Protein 8ISO (pdb70)

Structure (mmCIF, N/CA/C/O backbone):
data_8ISO
#
_entry.id   8ISO
#
_cell.length_a   61.580
_cell.length_b   61.580
_cell.length_c   149.490
_cell.angle_alpha   90.000
_cell.angle_beta   90.000
_cell.angle_gamma   90.000
#
_symmetry.space_group_name_H-M   'P 41 21 2'
#
loop_
_entity.id
_entity.type
_entity.pdbx_description
1 polymer Beta-lactamase
2 non-polymer 1,2-ETHANEDIOL
3 non-polymer 1-METHOXY-2-[2-(2-METHOXY-ETHOXY]-ETHANE
4 water water
#
loop_
_atom_site.group_PDB
_atom_site.id
_atom_site.type_symbol
_atom_site.label_atom_id
_atom_site.label_alt_id
_atom_site.label_comp_id
_atom_site.label_asym_id
_atom_site.label_entity_id
_atom_site.label_seq_id
_atom_site.pdbx_PDB_ins_code
_atom_site.Cartn_x
_atom_site.Cartn_y
_atom_site.Cartn_z
_atom_site.occupancy
_atom_site.B_iso_or_equiv
_atom_site.auth_seq_id
_atom_site.auth_comp_id
_atom_site.auth_asym_id
_atom_site.auth_atom_id
_atom_site.pdbx_PDB_model_num
ATOM 1 N N . SER A 1 9 ? -16.72856 31.81807 -10.95788 1.000 29.34918 30 SER A N 1
ATOM 2 C CA . SER A 1 9 ? -17.55937 31.37376 -12.07511 1.000 30.22050 30 SER A CA 1
ATOM 3 C C . SER A 1 9 ? -16.75170 30.45807 -12.99244 1.000 24.73959 30 SER A C 1
ATOM 4 O O . SER A 1 9 ? -15.53563 30.32896 -12.81867 1.000 23.86912 30 SER A O 1
ATOM 7 N N . ASP A 1 10 ? -17.42677 29.81990 -13.95652 1.000 26.22984 31 ASP A N 1
ATOM 8 C CA . ASP A 1 10 ? -16.73878 28.90795 -14.86977 1.000 23.19104 31 ASP A CA 1
ATOM 9 C C . ASP A 1 10 ? -15.72276 29.63696 -15.74238 1.000 22.14276 31 ASP A C 1
ATOM 10 O O . ASP A 1 10 ? -14.77378 29.00745 -16.23250 1.000 20.88753 31 ASP A O 1
ATOM 15 N N . ALA A 1 11 ? -15.88378 30.95379 -15.93193 1.000 20.62213 32 ALA A N 1
ATOM 16 C CA . ALA A 1 11 ? -14.85306 31.72797 -16.61687 1.000 22.48172 32 ALA A CA 1
ATOM 17 C C . ALA A 1 11 ? -13.51186 31.63455 -15.90158 1.000 19.18793 32 ALA A C 1
ATOM 18 O O . ALA A 1 11 ? -12.46142 31.79178 -16.53567 1.000 20.70155 32 ALA A O 1
ATOM 20 N N . ASP A 1 12 ? -13.51278 31.37257 -14.59002 1.000 22.09193 33 ASP A N 1
ATOM 21 C CA . ASP A 1 12 ? -12.24708 31.23901 -13.87274 1.000 22.73306 33 ASP A CA 1
ATOM 22 C C . ASP A 1 12 ? -11.42720 30.05690 -14.37501 1.000 19.83819 33 ASP A C 1
ATOM 23 O O . ASP A 1 12 ? -10.19282 30.08273 -14.29440 1.000 20.74236 33 ASP A O 1
ATOM 28 N N . PHE A 1 13 ? -12.08137 29.02135 -14.90737 1.000 19.62999 34 PHE A N 1
ATOM 29 C CA . PHE A 1 13 ? -11.33285 27.91469 -15.50077 1.000 18.92022 34 PHE A CA 1
ATOM 30 C C . PHE A 1 13 ? -10.61706 28.35029 -16.77220 1.000 19.73417 34 PHE A C 1
ATOM 31 O O . PHE A 1 13 ? -9.50700 27.88366 -17.05511 1.000 18.31275 34 PHE A O 1
ATOM 39 N N . ALA A 1 14 ? -11.24048 29.23523 -17.55979 1.000 19.77622 35 ALA A N 1
ATOM 40 C CA . ALA A 1 14 ? -10.58670 29.75599 -18.75421 1.000 18.66303 35 ALA A CA 1
ATOM 41 C C . ALA A 1 14 ? -9.39653 30.62344 -18.38474 1.000 19.68455 35 ALA A C 1
ATOM 42 O O . ALA A 1 14 ? -8.34771 30.55219 -19.03725 1.000 20.75862 35 ALA A O 1
ATOM 44 N N . THR A 1 15 ? -9.54187 31.45201 -17.34587 1.000 20.59057 36 THR A N 1
ATOM 45 C CA . THR A 1 15 ? -8.41779 32.24777 -16.86530 1.000 23.12382 36 THR A CA 1
ATOM 46 C C . THR A 1 15 ? -7.28208 31.35111 -16.40067 1.000 21.67421 36 THR A C 1
ATOM 47 O O . THR A 1 15 ? -6.11177 31.58926 -16.72848 1.000 23.57172 36 THR A O 1
ATOM 51 N N . LEU A 1 16 ? -7.61266 30.29841 -15.64802 1.000 21.32652 37 LEU A N 1
ATOM 52 C CA . LEU A 1 16 ? -6.60409 29.35451 -15.18589 1.000 20.37470 37 LEU A CA 1
ATOM 53 C C . LEU A 1 16 ? -5.92774 28.66375 -16.36205 1.000 17.13880 37 LEU A C 1
ATOM 54 O O . LEU A 1 16 ? -4.69789 28.49322 -16.38100 1.000 21.39510 37 LEU A O 1
ATOM 59 N N . GLU A 1 17 ? -6.71469 28.27845 -17.36974 1.000 19.13869 38 GLU A N 1
ATOM 60 C CA . GLU A 1 17 ? -6.15939 27.64563 -18.55782 1.000 20.59314 38 GLU A CA 1
ATOM 61 C C . GLU A 1 17 ? -5.13309 28.54356 -19.23733 1.000 17.45229 38 GLU A C 1
ATOM 62 O O . GLU A 1 17 ? -4.11808 28.05958 -19.74985 1.000 22.59840 38 GLU A O 1
ATOM 68 N N . LYS A 1 18 ? -5.37248 29.86046 -19.24753 1.000 21.60015 39 LYS A N 1
ATOM 69 C CA . LYS A 1 18 ? -4.43984 30.77126 -19.91028 1.000 21.95546 39 LYS A CA 1
ATOM 70 C C . LYS A 1 18 ? -3.08255 30.79607 -19.21430 1.000 22.63558 39 LYS A C 1
ATOM 71 O O . LYS A 1 18 ? -2.05561 31.00560 -19.87139 1.000 25.76731 39 LYS A O 1
ATOM 77 N N . THR A 1 19 ? -3.04587 30.58322 -17.89718 1.000 20.68028 40 THR A N 1
ATOM 78 C CA . THR A 1 19 ? -1.76714 30.53593 -17.19720 1.000 20.62776 40 THR A CA 1
ATOM 79 C C . THR A 1 19 ? -1.01034 29.24432 -17.45836 1.000 22.72899 40 THR A C 1
ATOM 80 O O . THR A 1 19 ? 0.21039 29.19941 -17.25627 1.000 24.89469 40 THR A O 1
ATOM 84 N N A SER A 1 20 ? -1.68937 28.19569 -17.89692 0.444 18.51210 41 SER A N 1
ATOM 85 N N B SER A 1 20 ? -1.70504 28.20055 -17.91547 0.556 18.48522 41 SER A N 1
ATOM 86 C CA A SER A 1 20 ? -1.02786 26.92272 -18.12044 0.444 20.28286 41 SER A CA 1
ATOM 87 C CA B SER A 1 20 ? -1.13702 26.87102 -18.09720 0.556 20.21663 41 SER A CA 1
ATOM 88 C C A SER A 1 20 ? -0.63607 26.69908 -19.56934 0.444 21.78313 41 SER A C 1
ATOM 89 C C B SER A 1 20 ? -0.77984 26.55073 -19.53816 0.556 21.87565 41 SER A C 1
ATOM 90 O O A SER A 1 20 ? 0.40846 26.09431 -19.83711 0.444 22.25338 41 SER A O 1
ATOM 91 O O B SER A 1 20 ? 0.08528 25.69782 -19.77287 0.556 21.88505 41 SER A O 1
ATOM 96 N N . GLY A 1 21 ? -1.42863 27.18796 -20.51016 1.000 20.98377 42 GLY A N 1
ATOM 97 C CA . GLY A 1 21 ? -1.33723 26.72882 -21.87570 1.000 22.10499 42 GLY A CA 1
ATOM 98 C C . GLY A 1 21 ? -2.01063 25.36829 -21.98221 1.000 18.68091 42 GLY A C 1
ATOM 99 O O . GLY A 1 21 ? -2.42489 24.77579 -20.98282 1.000 21.67590 42 GLY A O 1
ATOM 100 N N . GLY A 1 22 ? -2.13791 24.87294 -23.20332 1.000 20.99161 43 GLY A N 1
ATOM 101 C CA . GLY A 1 22 ? -2.80581 23.61661 -23.40591 1.000 20.90271 43 GLY A CA 1
ATOM 102 C C . GLY A 1 22 ? -4.29167 23.75721 -23.12745 1.000 19.83633 43 GLY A C 1
ATOM 103 O O . GLY A 1 22 ? -4.88778 24.84181 -23.19770 1.000 20.30697 43 GLY A O 1
ATOM 104 N N . ARG A 1 23 ? -4.89793 22.62690 -22.80306 1.000 16.84330 44 ARG A N 1
ATOM 105 C CA . ARG A 1 23 ? -6.34220 22.53740 -22.64717 1.000 14.91884 44 ARG A CA 1
ATOM 106 C C . ARG A 1 23 ? -6.63367 21.99719 -21.25940 1.000 12.77020 44 ARG A C 1
ATOM 107 O O . ARG A 1 23 ? -6.11838 20.93773 -20.87399 1.000 13.29691 44 ARG A O 1
ATOM 115 N N . LEU A 1 24 ? -7.47068 22.71697 -20.52433 1.000 13.18887 45 LEU A N 1
ATOM 116 C CA . LEU A 1 24 ? -7.90552 22.32072 -19.19726 1.000 13.48271 45 LEU A CA 1
ATOM 117 C C . LEU A 1 24 ? -9.37029 21.90859 -19.27959 1.000 13.61907 45 LEU A C 1
ATOM 118 O O . LEU A 1 24 ? -10.23115 22.71036 -19.65776 1.000 16.40469 45 LEU A O 1
ATOM 123 N N . GLY A 1 25 ? -9.65424 20.66371 -18.92133 1.000 12.47344 46 GLY A N 1
ATOM 124 C CA . GLY A 1 25 ? -11.01340 20.14340 -18.88139 1.000 12.69429 46 GLY A CA 1
ATOM 125 C C . GLY A 1 25 ? -11.40036 19.82043 -17.44991 1.000 12.39941 46 GLY A C 1
ATOM 126 O O . GLY A 1 25 ? -10.66453 19.12955 -16.73807 1.000 13.08620 46 GLY A O 1
ATOM 127 N N . VAL A 1 26 ? -12.52752 20.36307 -17.01362 1.000 11.83477 47 VAL A N 1
ATOM 128 C CA . VAL A 1 26 ? -12.98626 20.19423 -15.63856 1.000 11.50936 47 VAL A CA 1
ATOM 129 C C . VAL A 1 26 ? -14.47491 19.88686 -15.66005 1.000 12.54765 47 VAL A C 1
ATOM 130 O O . VAL A 1 26 ? -15.23735 20.53756 -16.38005 1.000 12.32323 47 VAL A O 1
ATOM 134 N N . CYS A 1 27 ? -14.90121 18.91726 -14.85269 1.000 11.85167 48 CYS A N 1
ATOM 135 C CA . CYS A 1 27 ? -16.32465 18.70628 -14.58311 1.000 11.63096 48 CYS A CA 1
ATOM 136 C C . CYS A 1 27 ? -16.51063 18.50215 -13.08759 1.000 11.95865 48 CYS A C 1
ATOM 137 O O . CYS A 1 27 ? -15.99122 17.52815 -12.52289 1.000 12.55214 48 CYS A O 1
ATOM 140 N N . LEU A 1 28 ? -17.21879 19.42850 -12.45475 1.000 11.25028 49 LEU A N 1
ATOM 141 C CA . LEU A 1 28 ? -17.60254 19.34923 -11.05080 1.000 11.10298 49 LEU A CA 1
ATOM 142 C C . LEU A 1 28 ? -19.11458 19.14583 -10.99004 1.000 12.21799 49 LEU A C 1
ATOM 143 O O . LEU A 1 28 ? -19.87651 19.98944 -11.47415 1.000 12.61401 49 LEU A O 1
ATOM 148 N N . TRP A 1 29 ? -19.55033 18.01493 -10.43880 1.000 11.29899 50 TRP A N 1
ATOM 149 C CA . TRP A 1 29 ? -20.92803 17.54801 -10.59364 1.000 11.87555 50 TRP A CA 1
ATOM 150 C C . TRP A 1 29 ? -21.47493 17.10891 -9.24564 1.000 12.58791 50 TRP A C 1
ATOM 151 O O . TRP A 1 29 ? -20.83103 16.32535 -8.52730 1.000 12.79484 50 TRP A O 1
ATOM 162 N N . HIS A 1 30 ? -22.67368 17.60397 -8.90811 1.000 12.43573 51 HIS A N 1
ATOM 163 C CA . HIS A 1 30 ? -23.34671 17.27599 -7.65079 1.000 12.94620 51 HIS A CA 1
ATOM 164 C C . HIS A 1 30 ? -24.65720 16.57962 -7.99211 1.000 13.49451 51 HIS A C 1
ATOM 165 O O . HIS A 1 30 ? -25.68267 17.25236 -8.20109 1.000 13.75838 51 HIS A O 1
ATOM 172 N N . PRO A 1 31 ? -24.67288 15.25184 -8.06786 1.000 13.21212 52 PRO A N 1
ATOM 173 C CA . PRO A 1 31 ? -25.90359 14.54095 -8.46376 1.000 15.40927 52 PRO A CA 1
ATOM 174 C C . PRO A 1 31 ? -27.13110 14.90855 -7.65585 1.000 16.45645 52 PRO A C 1
ATOM 175 O O . PRO A 1 31 ? -28.22131 15.02162 -8.22775 1.000 16.53301 52 PRO A O 1
ATOM 179 N N . ALA A 1 32 ? -26.99267 15.114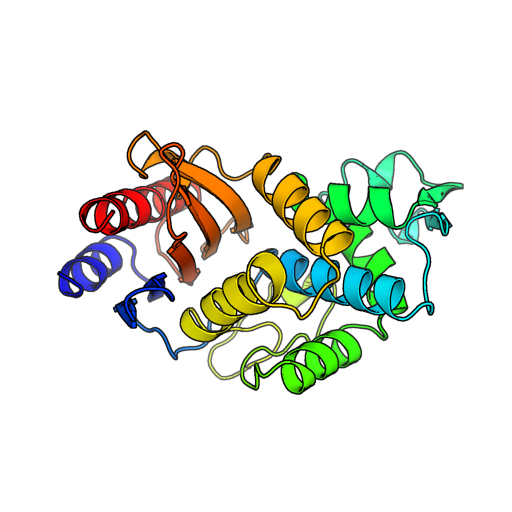47 -6.35145 1.000 15.57430 53 ALA A N 1
ATOM 180 C CA . ALA A 1 32 ? -28.17824 15.29635 -5.52397 1.000 14.75014 53 ALA A CA 1
ATOM 181 C C . ALA A 1 32 ? -28.86165 16.63757 -5.74721 1.000 17.69377 53 ALA A C 1
ATOM 182 O O . ALA A 1 32 ? -30.03476 16.77917 -5.38236 1.000 15.87005 53 ALA A O 1
ATOM 184 N N . SER A 1 33 ? -28.17683 17.62646 -6.32125 1.000 14.30169 54 SER A N 1
ATOM 185 C CA . SER A 1 33 ? -28.80972 18.89786 -6.63898 1.000 15.18073 54 SER A CA 1
ATOM 186 C C . SER A 1 33 ? -28.83914 19.22263 -8.12161 1.000 13.37761 54 SER A C 1
ATOM 187 O O . SER A 1 33 ? -29.46509 20.22017 -8.50284 1.000 13.40758 54 SER A O 1
ATOM 190 N N . GLY A 1 34 ? -28.15865 18.44324 -8.95344 1.000 14.04938 55 GLY A N 1
ATOM 191 C CA . GLY A 1 34 ? -28.02687 18.74039 -10.36039 1.000 14.18977 55 GLY A CA 1
ATOM 192 C C . GLY A 1 34 ? -27.09984 19.88152 -10.70412 1.000 14.09529 55 GLY A C 1
ATOM 193 O O . GLY A 1 34 ? -27.06788 20.29785 -11.87015 1.000 17.93188 55 GLY A O 1
ATOM 194 N N . ALA A 1 35 ? -26.34077 20.40885 -9.75161 1.000 13.57271 56 ALA A N 1
ATOM 195 C CA . ALA A 1 35 ? -25.41378 21.50435 -10.04888 1.000 13.44113 56 ALA A CA 1
ATOM 196 C C . ALA A 1 35 ? -24.17622 20.98179 -10.77540 1.000 12.12783 56 ALA A C 1
ATOM 197 O O . ALA A 1 35 ? -23.64671 19.91839 -10.43942 1.000 12.41230 56 ALA A O 1
ATOM 199 N N . ARG A 1 36 ? -23.72462 21.72288 -11.79172 1.000 12.02935 57 ARG A N 1
ATOM 200 C CA . ARG A 1 36 ? -22.59270 21.26881 -12.59676 1.000 12.45489 57 ARG A CA 1
ATOM 201 C C . ARG A 1 36 ? -21.81096 22.47137 -13.08134 1.000 12.85241 57 ARG A C 1
ATOM 202 O O . ARG A 1 36 ? -22.38954 23.42338 -13.61919 1.000 14.41880 57 ARG A O 1
ATOM 210 N N . TYR A 1 37 ? -20.49117 22.40775 -12.92338 1.000 13.17995 58 TYR A N 1
ATOM 211 C CA . TYR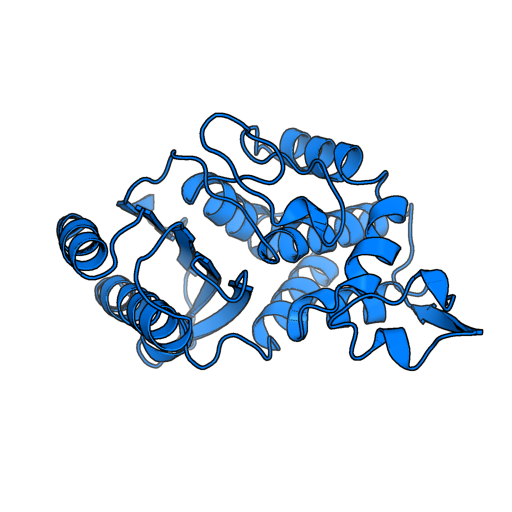 A 1 37 ? -19.58983 23.50118 -13.26100 1.000 13.60406 58 TYR A CA 1
ATOM 212 C C . TYR A 1 37 ? -18.39286 22.91213 -13.98417 1.000 13.04710 58 TYR A C 1
ATOM 213 O O . TYR A 1 37 ? -17.97813 21.79289 -13.68807 1.000 13.53417 58 TYR A O 1
ATOM 222 N N . GLY A 1 38 ? -17.82678 23.64016 -14.94182 1.000 14.30107 59 GLY A N 1
ATOM 223 C CA . GLY A 1 38 ? -16.66506 23.07124 -15.59938 1.000 14.63657 59 GLY A CA 1
ATOM 224 C C . GLY A 1 38 ? -16.20736 23.85053 -16.81259 1.000 13.44940 59 GLY A C 1
ATOM 225 O O . GLY A 1 38 ? -16.56623 25.01482 -17.00839 1.000 14.01942 59 GLY A O 1
ATOM 226 N N . HIS A 1 39 ? -15.38203 23.17288 -17.60752 1.000 14.06117 60 HIS A N 1
ATOM 227 C CA . HIS A 1 39 ? -14.71307 23.77510 -18.75334 1.000 14.19080 60 HIS A CA 1
ATOM 228 C C . HIS A 1 39 ? -14.38471 22.64231 -19.71195 1.000 13.93423 60 HIS A C 1
ATOM 229 O O . HIS A 1 39 ? -13.87348 21.60301 -19.27863 1.000 13.59769 60 HIS A O 1
ATOM 236 N N . ARG A 1 40 ? -14.67435 22.82563 -21.00006 1.000 13.34510 61 ARG A N 1
ATOM 237 C CA . ARG A 1 40 ? -14.35044 21.83132 -22.02807 1.000 13.38458 61 ARG A CA 1
ATOM 238 C C . ARG A 1 40 ? -14.86537 20.44275 -21.65274 1.000 12.99102 61 ARG A C 1
ATOM 239 O O . ARG A 1 40 ? -14.20728 19.42756 -21.87767 1.000 13.59121 61 ARG A O 1
ATOM 247 N N . MET A 1 41 ? -16.08773 20.40055 -21.11430 1.000 13.59529 62 MET A N 1
ATOM 248 C CA . MET A 1 41 ? -16.58368 19.18784 -20.46795 1.000 13.62144 62 MET A CA 1
ATOM 249 C C . MET A 1 41 ? -16.84978 18.05952 -21.44220 1.000 14.66826 62 MET A C 1
ATOM 250 O O . MET A 1 41 ? -16.86405 16.89239 -21.03016 1.000 13.64664 62 MET A O 1
ATOM 255 N N . ASP A 1 42 ? -17.02663 18.36034 -22.73355 1.000 13.28437 63 ASP A N 1
ATOM 256 C CA . ASP A 1 42 ? -17.27364 17.34238 -23.73833 1.000 14.55776 63 ASP A CA 1
ATOM 257 C C . ASP A 1 42 ? -16.10850 17.13039 -24.69241 1.000 14.53015 63 ASP A C 1
ATOM 258 O O . ASP A 1 42 ? -16.24932 16.35924 -25.63621 1.000 16.82063 63 ASP A O 1
ATOM 263 N N . GLU A 1 43 ? -14.96870 17.77180 -24.46411 1.000 13.80378 64 GLU A N 1
ATOM 264 C CA . GLU A 1 43 ? -13.81355 17.54983 -25.32141 1.000 13.95195 64 GLU A CA 1
ATOM 265 C C . GLU A 1 43 ? -13.05716 16.29791 -24.88138 1.000 12.09857 64 GLU A C 1
ATOM 266 O O . GLU A 1 43 ? -13.12590 15.88097 -23.71378 1.000 13.35008 64 GLU A O 1
ATOM 272 N N . ARG A 1 44 ? -12.34811 15.68512 -25.82636 1.000 13.43248 65 ARG A N 1
ATOM 273 C CA . ARG A 1 44 ? -11.54024 14.50613 -25.53256 1.000 13.03186 65 ARG A CA 1
ATOM 274 C C . ARG A 1 44 ? -10.15723 14.88367 -25.00086 1.000 12.54044 65 ARG A C 1
ATOM 275 O O . ARG A 1 44 ? -9.48643 15.77954 -25.51748 1.000 13.53109 65 ARG A O 1
ATOM 283 N N . PHE A 1 45 ? -9.72152 14.15970 -23.97175 1.000 12.30786 66 PHE A N 1
ATOM 284 C CA . PHE A 1 45 ? -8.42480 14.28457 -23.32679 1.000 11.76827 66 PHE A CA 1
ATOM 285 C C . PHE A 1 45 ? -7.84676 12.89295 -23.13821 1.000 12.49363 66 PHE A C 1
ATOM 286 O O . PHE A 1 45 ? -8.58770 11.94012 -22.89734 1.000 12.11988 66 PHE A O 1
ATOM 294 N N . PRO A 1 46 ? -6.52446 12.74313 -23.21769 1.000 11.86699 67 PRO A N 1
ATOM 295 C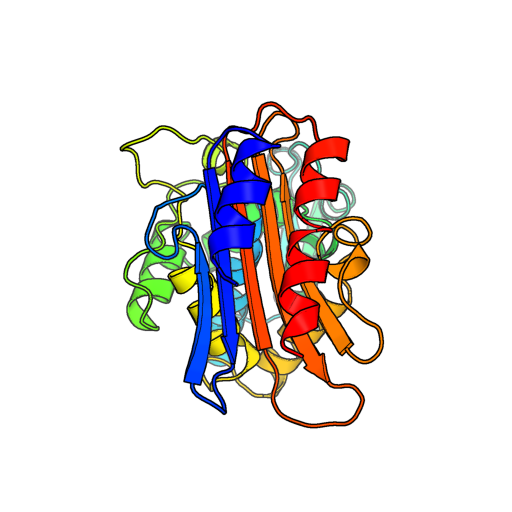 CA . PRO A 1 46 ? -5.92082 11.44555 -22.89377 1.000 11.73297 67 PRO A CA 1
ATOM 296 C C . PRO A 1 46 ? -6.13886 11.09315 -21.42484 1.000 10.60424 67 PRO A C 1
ATOM 297 O O . PRO A 1 46 ? -5.91052 11.90037 -20.51700 1.000 11.53029 67 PRO A O 1
ATOM 301 N N . MET A 1 47 ? -6.56495 9.85331 -21.19748 1.000 11.37057 68 MET A N 1
ATOM 302 C CA . MET A 1 47 ? -6.80234 9.39872 -19.82796 1.000 12.41998 68 MET A CA 1
ATOM 303 C C . MET A 1 47 ? -5.51803 9.23843 -19.02778 1.000 11.16247 68 MET A C 1
ATOM 304 O O . MET A 1 47 ? -5.52472 9.44534 -17.80462 1.000 11.49102 68 MET A O 1
ATOM 309 N N . CYS A 1 48 ? -4.43280 8.81298 -19.67237 1.000 11.69627 69 CYS A N 1
ATOM 310 C CA . CYS A 1 48 ? -3.24914 8.37192 -18.94396 1.000 11.63696 69 CYS A CA 1
ATOM 311 C C . CYS A 1 48 ? -3.69702 7.38591 -17.86947 1.000 11.15822 69 CYS A C 1
ATOM 312 O O . CYS A 1 48 ? -4.60320 6.58195 -18.10537 1.000 12.24346 69 CYS A O 1
ATOM 315 N N . SER A 1 49 ? -3.08702 7.44139 -16.68319 1.000 11.43190 70 SER A N 1
ATOM 316 C CA . SER A 1 49 ? -3.39901 6.42541 -15.67906 1.000 12.64292 70 SER A CA 1
ATOM 317 C C . SER A 1 49 ? -4.79114 6.54913 -15.07978 1.000 11.46529 70 SER A C 1
ATOM 318 O O . SER A 1 49 ? -5.17289 5.66223 -14.29980 1.000 11.82220 70 SER A O 1
ATOM 321 N N . THR A 1 50 ? -5.57976 7.57090 -15.41622 1.000 10.40455 71 THR A N 1
ATOM 322 C CA . THR A 1 50 ? -6.96370 7.55371 -14.95091 1.000 10.99260 71 THR A CA 1
ATOM 323 C C . THR A 1 50 ? -7.74904 6.38301 -15.52234 1.000 11.20239 71 THR A C 1
ATOM 324 O O . THR A 1 50 ? -8.78805 6.03221 -14.95758 1.000 11.25987 71 THR A O 1
ATOM 328 N N . VAL A 1 51 ? -7.27044 5.75398 -16.59760 1.000 11.00201 72 VAL A N 1
ATOM 329 C CA . VAL A 1 51 ? -7.92626 4.55760 -17.12431 1.000 11.25138 72 VAL A CA 1
ATOM 330 C C . VAL A 1 51 ? -7.94034 3.43220 -16.10232 1.000 11.46152 72 VAL A C 1
ATOM 331 O O . VAL A 1 51 ? -8.75852 2.50461 -16.19974 1.000 11.60154 72 VAL A O 1
ATOM 335 N N . LYS A 1 52 ? -7.03360 3.47476 -15.12134 1.000 11.43533 73 LYS A N 1
ATOM 336 C CA . LYS A 1 52 ? -7.00036 2.41540 -14.11777 1.000 11.56443 73 LYS A CA 1
ATOM 337 C C . LYS A 1 52 ? -8.24780 2.41633 -13.24088 1.000 10.45623 73 LYS A C 1
ATOM 338 O O . LYS A 1 52 ? -8.60123 1.37008 -12.68936 1.000 10.91921 73 LYS A O 1
ATOM 344 N N . PHE A 1 53 ? -8.93346 3.55586 -13.12807 1.000 10.49327 74 PHE A N 1
ATOM 345 C CA . PHE A 1 53 ? -10.20178 3.58146 -12.40160 1.000 10.22208 74 PHE A CA 1
ATOM 346 C C . PHE A 1 53 ? -11.29207 2.73989 -13.07347 1.000 10.78733 74 PHE A C 1
ATOM 347 O O . PHE A 1 53 ? -11.80981 1.80469 -12.43649 1.000 10.91846 74 PHE A O 1
ATOM 355 N N . PRO A 1 54 ? -11.68736 2.99471 -14.33113 1.000 11.19562 75 PRO A N 1
ATOM 356 C CA . PRO A 1 54 ? -12.68934 2.09461 -14.93373 1.000 11.65835 75 PRO A CA 1
ATOM 357 C C . PRO A 1 54 ? -12.20508 0.65907 -15.05710 1.000 11.46470 75 PRO A C 1
ATOM 358 O O . PRO A 1 54 ? -13.01772 -0.27446 -14.99883 1.000 11.65949 75 PRO A O 1
ATOM 362 N N . LEU A 1 55 ? -10.89272 0.44615 -15.19661 1.000 11.00301 76 LEU A N 1
ATOM 363 C CA . LEU A 1 55 ? -10.36953 -0.91731 -15.21999 1.000 11.03681 76 LEU A CA 1
ATOM 364 C C . LEU A 1 55 ? -10.72054 -1.66232 -13.93481 1.000 11.05223 76 LEU A C 1
ATOM 365 O O . LEU A 1 55 ? -11.22281 -2.79552 -13.96842 1.000 11.33842 76 LEU A O 1
ATOM 370 N N . ALA A 1 56 ? -10.46103 -1.03717 -12.78668 1.000 11.09557 77 ALA A N 1
ATOM 371 C CA . ALA A 1 56 ? -10.77962 -1.67329 -11.51656 1.000 10.59420 77 ALA A CA 1
ATOM 372 C C . ALA A 1 56 ? -12.27404 -1.88910 -11.37650 1.000 11.27483 77 ALA A C 1
ATOM 373 O O . ALA A 1 56 ? -12.71138 -2.91900 -10.84929 1.000 11.38588 77 ALA 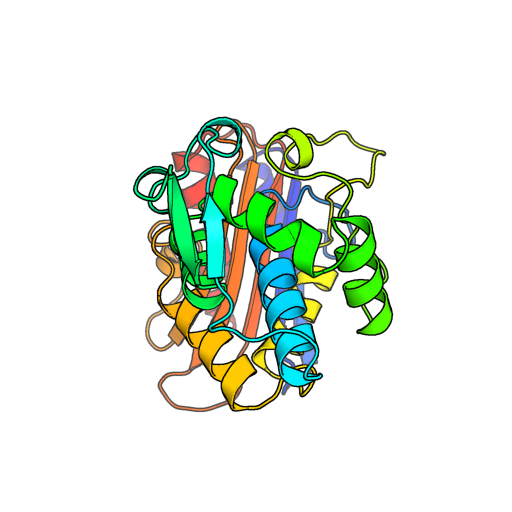A O 1
ATOM 375 N N . ALA A 1 57 ? -13.08289 -0.92579 -11.82731 1.000 10.89082 78 ALA A N 1
ATOM 376 C CA . ALA A 1 57 ? -14.53016 -1.10735 -11.76333 1.000 11.13036 78 ALA A CA 1
ATOM 377 C C . ALA A 1 57 ? -14.97761 -2.29663 -12.60788 1.000 11.12916 78 ALA A C 1
ATOM 378 O O . ALA A 1 57 ? -15.85256 -3.06558 -12.18821 1.000 12.21164 78 ALA A O 1
ATOM 380 N N . ALA A 1 58 ? -14.38681 -2.46984 -13.79363 1.000 11.85532 79 ALA A N 1
ATOM 381 C CA . ALA A 1 58 ? -14.75146 -3.58946 -14.65636 1.000 12.02932 79 ALA A CA 1
ATOM 382 C C . ALA A 1 58 ? -14.37891 -4.90752 -14.01177 1.000 12.19995 79 ALA A C 1
ATOM 383 O O . ALA A 1 58 ? -15.14346 -5.87449 -14.08073 1.000 12.55485 79 ALA A O 1
ATOM 385 N N . ILE A 1 59 ? -13.20856 -4.96049 -13.36924 1.000 11.74248 80 ILE A N 1
ATOM 386 C CA . ILE A 1 59 ? -12.80303 -6.16199 -12.64319 1.000 12.22962 80 ILE A CA 1
ATOM 387 C C . ILE A 1 59 ? -13.82570 -6.49177 -11.56307 1.000 11.60125 80 ILE A C 1
ATOM 388 O O . ILE A 1 59 ? -14.29245 -7.63647 -11.44189 1.000 12.56341 80 ILE A O 1
ATOM 393 N N . LEU A 1 60 ? -14.21436 -5.49287 -10.77600 1.000 11.30719 81 LEU A N 1
ATOM 394 C CA . LEU A 1 60 ? -15.16745 -5.74334 -9.70099 1.000 12.78805 81 LEU A CA 1
ATOM 395 C C . LEU A 1 60 ? -16.52169 -6.17334 -10.25251 1.000 13.19563 81 LEU A C 1
ATOM 396 O O . LEU A 1 60 ? -17.20901 -7.01227 -9.65492 1.000 13.44113 81 LEU A O 1
ATOM 401 N N . HIS A 1 61 ? -16.93758 -5.59014 -11.38170 1.000 12.86940 82 HIS A N 1
ATOM 402 C CA . HIS A 1 61 ? -18.18701 -6.00508 -12.01121 1.000 12.84718 82 HIS A CA 1
ATOM 403 C C . HIS A 1 61 ? -18.13610 -7.47589 -12.42377 1.000 14.18308 82 HIS A C 1
ATOM 404 O O . HIS A 1 61 ? -19.10378 -8.22207 -12.21337 1.000 14.23626 82 HIS A O 1
ATOM 411 N N . ARG A 1 62 ? -17.01017 -7.92239 -12.98079 1.000 13.11857 83 ARG A N 1
ATOM 412 C CA . ARG A 1 62 ? -16.85545 -9.32467 -13.35318 1.000 14.13826 83 ARG A CA 1
ATOM 413 C C . ARG A 1 62 ? -16.87925 -10.23793 -12.12752 1.000 16.15855 83 ARG A C 1
ATOM 414 O O . ARG A 1 62 ? -17.43638 -11.35054 -12.17176 1.000 16.10021 83 ARG A O 1
ATOM 422 N N . VAL A 1 63 ? -16.27516 -9.78957 -11.02392 1.000 13.68371 84 VAL A N 1
ATOM 423 C CA . VAL A 1 63 ? -16.32316 -10.53511 -9.76653 1.000 14.24867 84 VAL A CA 1
ATOM 424 C C . VAL A 1 63 ? -17.75576 -10.62731 -9.26355 1.000 14.17728 84 VAL A C 1
ATOM 425 O O . VAL A 1 63 ? -18.22989 -11.70483 -8.88249 1.000 15.77642 84 VAL A O 1
ATOM 429 N N . ASP A 1 64 ? -18.46673 -9.50080 -9.25360 1.000 13.76109 85 ASP A N 1
ATOM 430 C CA . ASP A 1 64 ? -19.85411 -9.49422 -8.79402 1.000 14.98913 85 ASP A CA 1
ATOM 431 C C . ASP A 1 64 ? -20.71158 -10.44987 -9.61217 1.000 16.45866 85 ASP A C 1
ATOM 432 O O . ASP A 1 64 ? -21.68406 -11.01076 -9.09300 1.000 18.24616 85 ASP A O 1
ATOM 437 N N . ALA A 1 65 ? -20.39178 -10.61883 -10.88894 1.000 15.64890 86 ALA A N 1
ATOM 438 C CA . ALA A 1 65 ? -21.15084 -11.49971 -11.77107 1.000 18.29000 86 ALA A CA 1
ATOM 439 C C . ALA A 1 65 ? -20.80635 -12.97029 -11.56972 1.000 19.50165 86 ALA A C 1
ATOM 440 O O . ALA A 1 65 ? -21.39295 -13.82867 -12.24318 1.000 19.73180 86 ALA A O 1
ATOM 442 N N . GLY A 1 66 ? -19.87479 -13.28449 -10.67292 1.000 16.90142 87 GLY A N 1
ATOM 443 C CA . GLY A 1 66 ? -19.47597 -14.65935 -10.43980 1.000 17.13989 87 GLY A CA 1
ATOM 444 C C . GLY A 1 66 ? -18.53619 -15.23940 -11.46818 1.000 19.51301 87 GLY A C 1
ATOM 445 O O . GLY A 1 66 ? -18.37683 -16.46840 -11.52353 1.000 23.32172 87 GLY A O 1
ATOM 446 N N . LYS A 1 67 ? -17.90980 -14.40495 -12.29596 1.000 16.20131 88 LYS A N 1
ATOM 447 C CA . LYS A 1 67 ? -17.06073 -14.86219 -13.37923 1.000 17.32759 88 LYS A CA 1
ATOM 448 C C . LYS A 1 67 ? -15.58210 -14.69525 -13.07734 1.000 15.79615 88 LYS A C 1
ATOM 449 O O . LYS A 1 67 ? -14.75043 -15.04828 -13.91426 1.000 19.17647 88 LYS A O 1
ATOM 455 N N . LEU A 1 68 ? -15.25315 -14.15791 -11.90658 1.000 16.75052 89 LEU A N 1
ATOM 456 C CA . LEU A 1 68 ? -13.88913 -13.90844 -11.46704 1.000 15.00141 89 LEU A CA 1
ATOM 457 C C . LEU A 1 68 ? -13.95729 -13.81002 -9.95277 1.000 13.49057 89 LEU A C 1
ATOM 458 O O . LEU A 1 68 ? -14.99410 -13.43498 -9.39935 1.000 15.62562 89 LEU A O 1
ATOM 463 N N . SER A 1 69 ? -12.85517 -14.16057 -9.28576 1.000 15.90900 90 SER A N 1
ATOM 464 C CA . SER A 1 69 ? -12.72533 -13.97723 -7.84697 1.000 15.52209 90 SER A CA 1
ATOM 465 C C . SER A 1 69 ? -11.62080 -12.96602 -7.55402 1.000 14.12972 90 SER A C 1
ATOM 466 O O . SER A 1 69 ? -10.57858 -12.97233 -8.21016 1.000 14.43403 90 SER A O 1
ATOM 469 N N . LEU A 1 70 ? -11.84360 -12.12002 -6.54881 1.000 13.84753 91 LEU A N 1
ATOM 470 C CA . LEU A 1 70 ? -10.77082 -11.23933 -6.09015 1.000 13.11837 91 LEU A CA 1
ATOM 471 C C . LEU A 1 70 ? -9.60541 -12.01742 -5.49151 1.000 14.48592 91 LEU A C 1
ATOM 472 O O . LEU A 1 70 ? -8.50176 -11.47390 -5.39069 1.000 13.43296 91 LEU A O 1
ATOM 477 N N . ASP A 1 71 ? -9.82929 -13.26769 -5.09784 1.000 14.26326 92 ASP A N 1
ATOM 478 C CA . ASP A 1 71 ? -8.78834 -14.14394 -4.57276 1.000 14.82583 92 ASP A CA 1
ATOM 479 C C . ASP A 1 71 ? -8.15206 -15.01693 -5.63890 1.000 14.63772 92 ASP A C 1
ATOM 480 O O . ASP A 1 71 ? -7.20080 -15.74808 -5.33656 1.000 16.92245 92 ASP A O 1
ATOM 485 N N . GLN A 1 72 ? -8.61644 -14.93559 -6.87996 1.000 14.39081 93 GLN A N 1
ATOM 486 C CA . GLN A 1 72 ? -7.91357 -15.58199 -7.97207 1.000 14.71741 93 GLN A CA 1
ATOM 487 C C . GLN A 1 72 ? -6.49936 -15.02338 -8.05482 1.000 12.94005 93 GLN A C 1
ATOM 488 O O . GLN A 1 72 ? -6.28938 -13.81938 -7.90449 1.000 14.04029 93 GLN A O 1
ATOM 494 N N . ARG A 1 73 ? -5.53013 -15.88079 -8.33192 1.000 12.96043 94 ARG A N 1
ATOM 495 C CA . ARG A 1 73 ? -4.14261 -15.45173 -8.43286 1.000 15.03089 94 ARG A CA 1
ATOM 496 C C . ARG A 1 73 ? -3.67005 -15.45037 -9.87771 1.000 15.06993 94 ARG A C 1
ATOM 497 O O . ARG A 1 73 ? -4.11337 -16.26779 -10.69305 1.000 17.08917 94 ARG A O 1
ATOM 505 N N . VAL A 1 74 ? -2.81442 -14.48729 -10.19566 1.000 14.03589 95 VAL A N 1
ATOM 506 C CA . VAL A 1 74 ? -2.32626 -14.24153 -11.54345 1.000 13.87204 95 VAL A CA 1
ATOM 507 C C . VAL A 1 74 ? -0.80639 -14.30316 -11.50467 1.000 14.42200 95 VAL A C 1
ATOM 508 O O . VAL A 1 74 ? -0.17287 -13.62936 -10.68094 1.000 13.42046 95 VAL A O 1
ATOM 512 N N . ALA A 1 75 ? -0.22461 -15.11291 -12.38621 1.000 14.94894 96 ALA A N 1
ATOM 513 C CA . ALA A 1 75 ? 1.22125 -15.26036 -12.44104 1.000 15.09134 96 ALA A CA 1
ATOM 514 C C . ALA A 1 75 ? 1.87566 -13.97947 -12.94750 1.000 15.73322 96 ALA A C 1
ATOM 515 O O . ALA A 1 75 ? 1.35799 -13.29911 -13.84178 1.000 16.84132 96 ALA A O 1
ATOM 517 N N . VAL A 1 76 ? 3.02313 -13.64485 -12.37017 1.000 15.42012 97 VAL A N 1
ATOM 518 C CA . VAL A 1 76 ? 3.82388 -12.50108 -12.77519 1.000 15.28948 97 VAL A CA 1
ATOM 519 C C . VAL A 1 76 ? 5.12538 -13.03759 -13.34813 1.000 16.97958 97 VAL A C 1
ATOM 520 O O . VAL A 1 76 ? 5.83048 -13.81341 -12.68628 1.000 16.73509 97 VAL A O 1
ATOM 524 N N . ARG A 1 77 ? 5.44845 -12.62506 -14.56512 1.000 17.06264 98 ARG A N 1
ATOM 525 C CA . ARG A 1 77 ? 6.68579 -13.04877 -15.19741 1.000 19.82321 98 ARG A CA 1
ATOM 526 C C . ARG A 1 77 ? 7.54399 -11.82878 -15.48871 1.000 17.54616 98 ARG A C 1
ATOM 527 O O . ARG A 1 77 ? 7.05415 -10.69726 -15.51401 1.000 17.12028 98 ARG A O 1
ATOM 535 N N . GLN A 1 78 ? 8.84752 -12.05865 -15.68400 1.000 18.19009 99 GLN A N 1
ATOM 536 C CA . GLN A 1 78 ? 9.76045 -10.93291 -15.84400 1.000 14.97075 99 GLN A CA 1
ATOM 537 C C . GLN A 1 78 ? 9.33974 -10.03595 -17.00077 1.000 16.57077 99 GLN A C 1
ATOM 538 O O . GLN A 1 78 ? 9.42862 -8.80552 -16.90528 1.000 16.82425 99 GLN A O 1
ATOM 544 N N . GLY A 1 79 ? 8.87458 -10.63599 -18.10124 1.000 17.63152 100 GLY A N 1
ATOM 545 C CA . GLY A 1 79 ? 8.47644 -9.85961 -19.26509 1.000 16.95760 100 GLY A CA 1
ATOM 546 C C . GLY A 1 79 ? 7.26249 -8.98455 -19.03370 1.000 18.65222 100 GLY A C 1
ATOM 547 O O . GLY A 1 79 ? 7.00109 -8.08417 -19.83424 1.000 19.74918 100 GLY A O 1
ATOM 548 N N . ASP A 1 80 ? 6.50674 -9.22567 -17.95987 1.000 16.62632 101 ASP A N 1
ATOM 549 C CA . ASP A 1 80 ? 5.40746 -8.33038 -17.61521 1.000 15.87856 101 ASP A CA 1
ATOM 550 C C . ASP A 1 80 ? 5.87553 -7.01659 -17.00041 1.000 15.82090 101 ASP A C 1
ATOM 551 O O . ASP A 1 80 ? 5.12314 -6.02847 -17.01509 1.000 16.12833 101 ASP A O 1
ATOM 556 N N . ILE A 1 81 ? 7.07383 -6.97401 -16.42986 1.000 14.51738 102 ILE A N 1
ATOM 557 C CA . ILE A 1 81 ? 7.48058 -5.81661 -15.64529 1.000 14.56871 102 ILE A CA 1
ATOM 558 C C . ILE A 1 81 ? 7.92126 -4.70935 -16.59140 1.000 15.53119 102 ILE A C 1
ATOM 559 O O . ILE A 1 81 ? 8.78777 -4.91158 -17.45414 1.000 19.21559 102 ILE A O 1
ATOM 564 N N . ILE A 1 82 ? 7.30948 -3.53580 -16.43754 1.000 14.12564 103 ILE A N 1
ATOM 565 C CA . ILE A 1 82 ? 7.60132 -2.34746 -17.22238 1.000 14.27319 103 ILE A CA 1
ATOM 566 C C . ILE A 1 82 ? 7.77695 -1.18122 -16.25547 1.000 15.01695 103 ILE A C 1
ATOM 567 O O . ILE A 1 82 ? 7.55379 -1.31318 -15.05319 1.000 15.38746 103 ILE A O 1
ATOM 572 N N . SER A 1 83 ? 8.17965 -0.03239 -16.78954 1.000 15.26278 104 SER A N 1
ATOM 573 C CA . SER A 1 83 ? 8.52615 1.10854 -15.94726 1.000 16.45391 104 SER A CA 1
ATOM 574 C C . SER A 1 83 ? 7.41245 1.41638 -14.94854 1.000 15.06257 104 SER A C 1
ATOM 575 O O . SER A 1 83 ? 6.22426 1.43273 -15.29364 1.000 14.75717 104 SER A O 1
ATOM 578 N N . HIS A 1 84 ? 7.81193 1.66648 -13.70541 1.000 14.26400 105 HIS A N 1
ATOM 579 C CA . HIS A 1 84 ? 6.92414 2.00905 -12.59402 1.000 13.98134 105 HIS A CA 1
ATOM 580 C C . HIS A 1 84 ? 5.88415 0.91739 -12.32502 1.000 13.35304 105 HIS A C 1
ATOM 581 O O . HIS A 1 84 ? 4.66919 1.07757 -12.54864 1.000 13.72211 105 HIS A O 1
ATOM 588 N N . SER A 1 85 ? 6.40549 -0.18728 -11.79172 1.000 12.66610 106 SER A N 1
ATOM 589 C CA . SER A 1 85 ? 5.61247 -1.33905 -11.36848 1.000 11.95803 106 SER A CA 1
ATOM 590 C C . SER A 1 85 ? 6.06151 -1.74220 -9.95943 1.000 13.29564 106 SER A C 1
ATOM 591 O O . SER A 1 85 ? 6.60416 -2.83393 -9.74851 1.000 13.65334 106 SER A O 1
ATOM 594 N N . PRO A 1 86 ? 5.81573 -0.88549 -8.96003 1.000 14.16831 107 PRO A N 1
ATOM 595 C CA . PRO A 1 86 ? 6.50143 -1.04548 -7.65952 1.000 14.34571 107 PRO A CA 1
ATOM 596 C C . PRO A 1 86 ? 6.05613 -2.24368 -6.85025 1.000 13.37995 107 PRO A C 1
ATOM 597 O O . PRO A 1 86 ? 6.83919 -2.72625 -6.01849 1.000 15.14540 107 PRO A O 1
ATOM 601 N N . PHE A 1 87 ? 4.81990 -2.70200 -6.99313 1.000 13.07739 108 PHE A N 1
ATOM 602 C CA . PHE A 1 87 ? 4.42546 -3.91385 -6.29116 1.000 12.70055 108 PHE A CA 1
ATOM 603 C C . PHE A 1 87 ? 4.66314 -5.14728 -7.13498 1.000 13.09519 108 PHE A C 1
ATOM 604 O O . PHE A 1 87 ? 5.22792 -6.13433 -6.64679 1.000 13.27274 108 PHE A O 1
ATOM 612 N N . THR A 1 88 ? 4.21897 -5.11691 -8.39579 1.000 13.27947 109 THR A N 1
ATOM 613 C CA . THR A 1 88 ? 4.32348 -6.30746 -9.22827 1.000 12.62092 109 THR A CA 1
ATOM 614 C C . THR A 1 88 ? 5.76911 -6.76503 -9.39622 1.000 12.35070 109 THR A C 1
ATOM 615 O O . THR A 1 88 ? 6.01340 -7.96911 -9.47888 1.000 13.39562 109 THR A O 1
ATOM 619 N N . GLU A 1 89 ? 6.73349 -5.84150 -9.41596 1.000 12.01867 110 GLU A N 1
ATOM 620 C CA . GLU A 1 89 ? 8.12918 -6.22360 -9.61910 1.000 13.03723 110 GLU A CA 1
ATOM 621 C C . GLU A 1 89 ? 8.65201 -7.12338 -8.50666 1.000 14.95534 110 GLU A C 1
ATOM 622 O O . GLU A 1 89 ? 9.65435 -7.81036 -8.70981 1.000 14.48249 110 GLU A O 1
ATOM 628 N N . ARG A 1 90 ? 7.99590 -7.15052 -7.35344 1.000 13.18143 111 ARG A N 1
ATOM 629 C CA . ARG A 1 90 ? 8.43631 -7.97253 -6.23456 1.000 12.24269 111 ARG A CA 1
ATOM 630 C C . ARG A 1 90 ? 7.92563 -9.39796 -6.31593 1.000 13.99704 111 ARG A C 1
ATOM 631 O O . ARG A 1 90 ? 8.30467 -10.22796 -5.48267 1.000 14.75863 111 ARG A O 1
ATOM 639 N N . HIS A 1 91 ? 7.05218 -9.69850 -7.27165 1.000 12.70585 112 HIS A N 1
ATOM 640 C CA . HIS A 1 91 ? 6.37974 -10.98530 -7.35809 1.000 12.60667 112 HIS A CA 1
ATOM 641 C C . HIS A 1 91 ? 6.70348 -11.72512 -8.65198 1.000 13.19880 112 HIS A C 1
ATOM 642 O O . HIS A 1 91 ? 5.98743 -12.66366 -9.01526 1.000 14.16503 112 HIS A O 1
ATOM 649 N N . VAL A 1 92 ? 7.78054 -11.33228 -9.33583 1.000 13.95473 113 VAL A N 1
ATOM 650 C CA . VAL A 1 92 ? 8.19094 -12.05275 -10.54029 1.000 14.74945 113 VAL A CA 1
ATOM 651 C C . VAL A 1 92 ? 8.51005 -13.49633 -10.17693 1.000 16.29423 113 VAL A C 1
ATOM 652 O O . VAL A 1 92 ? 9.24268 -13.76596 -9.21567 1.000 17.26125 113 VAL A O 1
ATOM 656 N N . GLY A 1 93 ? 7.94944 -14.43714 -10.92805 1.000 14.89871 114 GLY A N 1
ATOM 657 C CA . GLY A 1 93 ? 8.15265 -15.83732 -10.62455 1.000 17.73010 114 GLY A CA 1
ATOM 658 C C . GLY A 1 93 ? 7.17013 -16.43381 -9.64003 1.000 17.29436 114 GLY A C 1
ATOM 659 O O . GLY A 1 93 ? 7.25414 -17.63994 -9.35661 1.000 18.22942 114 GLY A O 1
ATOM 660 N N . LYS A 1 94 ? 6.26475 -15.63499 -9.08195 1.000 15.27924 115 LYS A N 1
ATOM 661 C CA . LYS A 1 94 ? 5.17196 -16.14536 -8.26409 1.000 13.27643 115 LYS A CA 1
ATOM 662 C C . LYS A 1 94 ? 3.88139 -15.51015 -8.78201 1.000 14.12601 115 LYS A C 1
ATOM 663 O O . LYS A 1 94 ? 3.78473 -15.08624 -9.94414 1.000 14.98663 115 LYS A O 1
ATOM 669 N N . ASP A 1 95 ? 2.87039 -15.42212 -7.92498 1.000 13.46561 116 ASP A N 1
ATOM 670 C CA . ASP A 1 95 ? 1.58329 -14.88293 -8.34775 1.000 12.68563 116 ASP A CA 1
ATOM 671 C C . ASP A 1 95 ? 1.05514 -13.87876 -7.32838 1.000 12.29940 116 ASP A C 1
ATOM 672 O O . ASP A 1 95 ? 1.58364 -13.73998 -6.21745 1.000 13.49905 116 ASP A O 1
ATOM 677 N N . MET A 1 96 ? 0.00129 -13.15514 -7.72384 1.000 12.75614 117 MET A N 1
ATOM 678 C CA . MET A 1 96 ? -0.61744 -12.12968 -6.88368 1.000 11.67574 117 MET A CA 1
ATOM 679 C C . MET A 1 96 ? -2.12473 -12.23224 -7.01420 1.000 12.66241 117 MET A C 1
ATOM 680 O O . MET A 1 96 ? -2.63291 -12.59746 -8.08397 1.000 13.31624 117 MET A O 1
ATOM 685 N N . THR A 1 97 ? -2.85515 -11.89292 -5.95029 1.000 11.80608 118 THR A N 1
ATOM 686 C CA . THR A 1 97 ? -4.30513 -11.89344 -6.08903 1.000 12.89547 118 THR A CA 1
ATOM 687 C C . THR A 1 97 ? -4.77597 -10.75297 -6.98629 1.000 11.94397 118 THR A C 1
ATOM 688 O O . THR A 1 97 ? -4.15347 -9.69052 -7.07109 1.000 11.24518 118 THR A O 1
ATOM 692 N N . VAL A 1 98 ? -5.91513 -10.98936 -7.64452 1.000 11.43275 119 VAL A N 1
ATOM 693 C CA . VAL A 1 98 ? -6.57809 -9.92521 -8.39483 1.000 12.18473 119 VAL A CA 1
ATOM 694 C C . VAL A 1 98 ? -6.80845 -8.71442 -7.50114 1.000 11.35391 119 VAL A C 1
ATOM 695 O O . VAL A 1 98 ? -6.59768 -7.56951 -7.91476 1.000 11.68435 119 VAL A O 1
ATOM 699 N N . ARG A 1 99 ? -7.21558 -8.94663 -6.25323 1.000 12.04327 120 ARG A N 1
ATOM 700 C CA . ARG A 1 99 ? -7.45205 -7.84753 -5.31718 1.000 12.00989 120 ARG A CA 1
ATOM 701 C C . ARG A 1 99 ? -6.19881 -6.99166 -5.12175 1.000 10.49661 120 ARG A C 1
ATOM 702 O O . ARG A 1 99 ? -6.26396 -5.75276 -5.11910 1.000 11.56288 120 ARG A O 1
ATOM 710 N N . ASP A 1 100 ? -5.05464 -7.64404 -4.90853 1.000 10.74809 121 ASP A N 1
ATOM 711 C CA . ASP A 1 100 ? -3.81803 -6.91424 -4.67030 1.000 10.86176 121 ASP A CA 1
ATOM 712 C C . ASP A 1 100 ? -3.34147 -6.21583 -5.94185 1.000 11.44899 121 ASP A C 1
ATOM 713 O O . ASP A 1 100 ? -2.78397 -5.11830 -5.87710 1.000 10.98042 121 ASP A O 1
ATOM 718 N N . LEU A 1 101 ? -3.59078 -6.81497 -7.10684 1.000 10.94392 122 LEU A N 1
ATOM 719 C CA . LEU A 1 101 ? -3.29924 -6.13317 -8.36840 1.000 10.83612 122 LEU A CA 1
ATOM 720 C C . LEU A 1 101 ? -4.12407 -4.85880 -8.52584 1.000 10.60634 122 LEU A C 1
ATOM 721 O O . LEU A 1 101 ? -3.60131 -3.82191 -8.95679 1.000 10.73296 122 LEU A O 1
ATOM 726 N N . CYS A 1 102 ? -5.41438 -4.92086 -8.19302 1.000 11.09094 123 CYS A N 1
ATOM 727 C CA . CYS A 1 102 ? -6.25528 -3.73083 -8.28756 1.000 11.22574 123 CYS A CA 1
ATOM 728 C C . CYS A 1 102 ? -5.75057 -2.64305 -7.35404 1.000 11.02243 123 CYS A C 1
ATOM 729 O O . CYS A 1 102 ? -5.65725 -1.47353 -7.72764 1.000 10.68763 123 CYS A O 1
ATOM 732 N N . ARG A 1 103 ? -5.44609 -3.00901 -6.10928 1.000 10.62843 124 ARG A N 1
ATOM 733 C CA . ARG A 1 103 ? -4.93653 -2.02308 -5.16306 1.000 10.24494 124 ARG A CA 1
ATOM 734 C C . ARG A 1 103 ? -3.67329 -1.36531 -5.69866 1.000 11.10958 124 ARG A C 1
ATOM 735 O O . ARG A 1 103 ? -3.54026 -0.13716 -5.67075 1.000 10.56220 124 ARG A O 1
ATOM 743 N N . ALA A 1 104 ? -2.73136 -2.17276 -6.19124 1.000 9.92898 125 ALA A N 1
ATOM 744 C CA . ALA A 1 104 ? -1.45747 -1.64133 -6.66596 1.000 10.66568 125 ALA A CA 1
ATOM 745 C C . ALA A 1 104 ? -1.66137 -0.69842 -7.84250 1.000 10.78624 125 ALA A C 1
ATOM 746 O O . ALA A 1 104 ? -1.04906 0.37027 -7.90531 1.000 11.15449 125 ALA A O 1
ATOM 748 N N . THR A 1 105 ? -2.51595 -1.08222 -8.80359 1.000 10.42844 126 THR A N 1
ATOM 749 C CA . THR A 1 105 ? -2.68228 -0.22472 -9.96933 1.000 10.82566 126 THR A CA 1
ATOM 750 C C . THR A 1 105 ? -3.36368 1.09122 -9.61008 1.000 9.97634 126 THR A C 1
ATOM 751 O O . THR A 1 105 ? -3.04977 2.12658 -10.20931 1.000 11.48853 126 THR A O 1
ATOM 755 N N . LEU A 1 106 ? -4.23630 1.09245 -8.59668 1.000 10.42263 127 LEU A N 1
ATOM 756 C CA . LEU A 1 106 ? -4.92613 2.31855 -8.20745 1.000 9.59640 127 LEU A CA 1
ATOM 757 C C . LEU A 1 106 ? -4.08346 3.21451 -7.30799 1.000 10.40694 127 LEU A C 1
ATOM 758 O O . LEU A 1 106 ? -3.95734 4.40901 -7.57627 1.000 11.53419 127 LEU A O 1
ATOM 763 N N . ILE A 1 107 ? -3.50314 2.68250 -6.22613 1.000 10.79740 128 ILE A N 1
ATOM 764 C CA . ILE A 1 107 ? -2.96702 3.58864 -5.21079 1.000 11.45001 128 ILE A CA 1
ATOM 765 C C . ILE A 1 107 ? -1.56979 4.08259 -5.53664 1.000 10.52926 128 ILE A C 1
ATOM 766 O O . ILE A 1 107 ? -1.17429 5.14088 -5.03574 1.000 11.43398 128 ILE A O 1
ATOM 771 N N . ILE A 1 108 ? -0.80814 3.33455 -6.33790 1.000 10.98841 129 ILE A N 1
ATOM 772 C CA . ILE A 1 108 ? 0.51653 3.76528 -6.75008 1.000 11.13312 129 ILE A CA 1
ATOM 773 C C . ILE A 1 108 ? 0.67964 3.75669 -8.25827 1.000 11.45509 129 ILE A C 1
ATOM 774 O O . ILE A 1 108 ? 1.75961 4.09108 -8.76074 1.000 12.57882 129 ILE A O 1
ATOM 779 N N . SER A 1 109 ? -0.37846 3.42641 -9.00805 1.000 11.85655 130 SER A N 1
ATOM 780 C CA . SER A 1 109 ? -0.34992 3.50146 -10.46344 1.000 11.60864 130 SER A CA 1
ATOM 781 C C . SER A 1 109 ? 0.54971 2.43493 -11.09086 1.000 11.52797 130 SER A C 1
ATOM 782 O O . SER A 1 109 ? 1.09357 2.64280 -12.17055 1.000 12.80463 130 SER A O 1
ATOM 785 N N . ASP A 1 110 ? 0.67023 1.27245 -10.43528 1.000 11.22079 131 ASP A N 1
ATOM 786 C CA . ASP A 1 110 ? 1.50682 0.16875 -10.91674 1.000 11.78757 131 ASP A CA 1
ATOM 787 C C . ASP A 1 110 ? 1.11497 -0.23137 -12.34141 1.000 11.93630 131 ASP A C 1
ATOM 788 O O . ASP A 1 110 ? -0.02096 -0.64153 -12.59583 1.000 12.06834 131 ASP A O 1
ATOM 793 N N . ASN A 1 111 ? 2.05838 -0.12155 -13.27817 1.000 10.99677 132 ASN A N 1
ATOM 794 C CA . ASN A 1 111 ? 1.72443 -0.28904 -14.68863 1.000 10.85631 132 ASN A CA 1
ATOM 795 C C . ASN A 1 111 ? 1.60114 -1.75564 -15.07673 1.000 12.04797 132 ASN A C 1
ATOM 796 O O . ASN A 1 111 ? 0.65348 -2.13816 -15.77941 1.000 11.93260 132 ASN A O 1
ATOM 801 N N . ALA A 1 112 ? 2.54647 -2.60006 -14.64084 1.000 11.52472 133 ALA A N 1
ATOM 802 C CA . ALA A 1 112 ? 2.40993 -4.02436 -14.92359 1.000 11.81966 133 ALA A CA 1
ATOM 803 C C . ALA A 1 112 ? 1.11052 -4.56347 -14.34861 1.000 11.68631 133 ALA A C 1
ATOM 804 O O . ALA A 1 112 ? 0.48243 -5.44691 -14.94499 1.000 11.92783 133 ALA A O 1
ATOM 806 N N . ALA A 1 113 ? 0.69146 -4.04408 -13.18889 1.000 11.05309 134 ALA A N 1
ATOM 807 C CA . ALA A 1 113 ? -0.55079 -4.52381 -12.58283 1.000 11.18944 134 ALA A CA 1
ATOM 808 C C . ALA A 1 113 ? -1.74165 -4.28014 -13.50953 1.000 11.19441 134 ALA A C 1
ATOM 809 O O . ALA A 1 113 ? -2.57859 -5.17234 -13.70075 1.000 11.73897 134 ALA A O 1
ATOM 811 N N . ALA A 1 114 ? -1.80219 -3.10020 -14.13371 1.000 11.28535 135 ALA A N 1
ATOM 812 C CA . ALA A 1 114 ? -2.87559 -2.83524 -15.08634 1.000 11.54295 135 ALA A CA 1
ATOM 813 C C . ALA A 1 114 ? -2.81151 -3.79614 -16.26634 1.000 12.06952 135 ALA A C 1
ATOM 814 O O . ALA A 1 114 ? -3.84454 -4.32220 -16.70259 1.000 12.48561 135 ALA A O 1
ATOM 816 N N . ASN A 1 115 ? -1.60641 -4.05324 -16.78809 1.000 11.20789 136 ASN A N 1
ATOM 817 C CA . ASN A 1 115 ? -1.47755 -4.95939 -17.92834 1.000 11.62020 136 ASN A CA 1
ATOM 818 C C . ASN A 1 115 ? -1.85930 -6.38971 -17.56653 1.000 12.67068 136 ASN A C 1
ATOM 819 O O . ASN A 1 115 ? -2.31985 -7.14313 -18.43362 1.000 13.21921 136 ASN A O 1
ATOM 824 N N . LEU A 1 116 ? -1.68161 -6.78849 -16.30253 1.000 11.96356 137 LEU A N 1
ATOM 825 C CA . LEU A 1 116 ? -2.07293 -8.12931 -15.87710 1.000 12.30935 137 LEU A CA 1
ATOM 826 C C . LEU A 1 116 ? -3.57186 -8.23954 -15.63697 1.000 13.16229 137 LEU A C 1
ATOM 827 O O . LEU A 1 116 ? -4.14645 -9.32544 -15.77229 1.000 14.39216 137 LEU A O 1
ATOM 832 N N . LEU A 1 117 ? -4.21571 -7.13237 -15.29135 1.000 11.93517 138 LEU A N 1
ATOM 833 C CA . LEU A 1 117 ? -5.65715 -7.12702 -15.06642 1.000 12.48021 138 LEU A CA 1
ATOM 834 C C . LEU A 1 117 ? -6.43285 -7.05697 -16.37392 1.000 12.74634 138 LEU A C 1
ATOM 835 O O . LEU A 1 117 ? -7.50382 -7.67152 -16.49117 1.000 12.67844 138 LEU A O 1
ATOM 840 N N . LEU A 1 118 ? -5.93391 -6.29701 -17.34501 1.000 12.79772 139 LEU A N 1
ATOM 841 C CA . LEU A 1 118 ? -6.67647 -6.06849 -18.58519 1.000 12.95576 139 LEU A CA 1
ATOM 842 C C . LEU A 1 118 ? -7.16443 -7.34625 -19.25624 1.000 14.85006 139 LEU A C 1
ATOM 843 O O . LEU A 1 118 ? -8.34391 -7.39525 -19.64636 1.000 13.82564 139 LEU A O 1
ATOM 848 N N . PRO A 1 119 ? -6.36506 -8.40612 -19.39510 1.000 13.04453 140 PRO A N 1
ATOM 849 C CA . PRO A 1 119 ? -6.87986 -9.60728 -20.08476 1.000 14.59781 140 PRO A CA 1
ATOM 850 C C . PRO A 1 119 ? -8.03550 -10.25518 -19.36866 1.000 16.08949 140 PRO A C 1
ATOM 851 O O . PRO A 1 119 ? -8.83890 -10.95240 -20.01259 1.000 16.33173 140 PRO A O 1
ATOM 855 N N . LEU A 1 120 ? -8.15693 -10.05123 -18.05276 1.000 14.40146 141 LEU A N 1
ATOM 856 C CA . LEU A 1 120 ? -9.23408 -10.67616 -17.30105 1.000 14.79012 141 LEU A CA 1
ATOM 857 C C . LEU A 1 120 ? -10.59285 -10.11197 -17.67370 1.000 15.38111 141 LEU A C 1
ATOM 858 O O . LEU A 1 120 ? -11.61037 -10.75315 -17.39515 1.000 15.80767 141 LEU A O 1
ATOM 863 N N . ILE A 1 121 ? -10.63736 -8.92266 -18.26723 1.000 14.39979 142 ILE A N 1
ATOM 864 C CA . ILE A 1 121 ? -11.89309 -8.34449 -18.72637 1.000 15.35090 142 ILE A CA 1
ATOM 865 C C . ILE A 1 121 ? -11.90672 -8.14663 -20.24342 1.000 13.85031 142 ILE A C 1
ATOM 866 O O . ILE A 1 121 ? -12.63476 -7.28444 -20.76688 1.000 15.05757 142 ILE A O 1
ATOM 871 N N . ASP A 1 122 ? -11.09293 -8.93476 -20.94836 1.000 14.78979 143 ASP A N 1
ATOM 872 C CA . ASP A 1 122 ? -11.05569 -8.97167 -22.40622 1.000 15.02960 143 ASP A CA 1
ATOM 873 C C . ASP A 1 122 ? -10.38065 -7.73855 -23.00035 1.000 16.23461 143 ASP A C 1
ATOM 874 O O . ASP A 1 122 ? -10.70175 -7.30139 -24.11362 1.000 16.62767 143 ASP A O 1
ATOM 879 N N . GLY A 1 123 ? -9.40426 -7.19337 -22.27625 1.000 14.11399 144 GLY A N 1
AT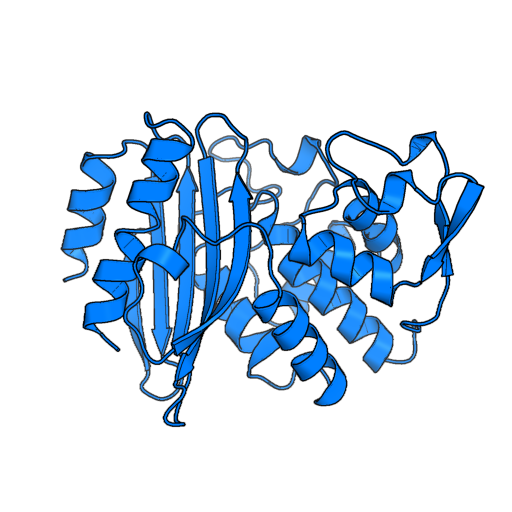OM 880 C CA . GLY A 1 123 ? -8.51303 -6.19938 -22.81739 1.000 14.38501 144 GLY A CA 1
ATOM 881 C C . GLY A 1 123 ? -9.17615 -4.85126 -22.94812 1.000 13.11480 144 GLY A C 1
ATOM 882 O O . GLY A 1 123 ? -10.30677 -4.62290 -22.48281 1.000 12.80092 144 GLY A O 1
ATOM 883 N N . PRO A 1 124 ? -8.46181 -3.92651 -23.58886 1.000 12.75568 145 PRO A N 1
ATOM 884 C CA . PRO A 1 124 ? -9.01542 -2.58904 -23.84561 1.000 13.67154 145 PRO A CA 1
ATOM 885 C C . PRO A 1 124 ? -10.36494 -2.61279 -24.52652 1.000 13.89534 145 PRO A C 1
ATOM 886 O O . PRO A 1 124 ? -11.25034 -1.83627 -24.15578 1.000 14.11053 145 PRO A O 1
ATOM 890 N N . ALA A 1 125 ? -10.56709 -3.50804 -25.49801 1.000 14.11656 146 ALA A N 1
ATOM 891 C CA . ALA A 1 125 ? -11.87795 -3.58715 -26.13935 1.000 14.90622 146 ALA A CA 1
ATOM 892 C C . ALA A 1 125 ? -12.95225 -4.02019 -25.14503 1.000 15.19979 146 ALA A C 1
ATOM 893 O O . ALA A 1 125 ? -14.08829 -3.53168 -25.19204 1.000 14.66649 146 ALA A O 1
ATOM 895 N N . GLY A 1 126 ? -12.61731 -4.93567 -24.23708 1.000 14.49970 147 GLY A N 1
ATOM 896 C CA . GLY A 1 126 ? -13.57457 -5.34848 -23.22494 1.000 13.63569 147 GLY A CA 1
ATOM 897 C C . GLY A 1 126 ? -13.87243 -4.23946 -22.23545 1.000 13.68418 147 GLY A C 1
ATOM 898 O O . GLY A 1 126 ? -15.01791 -4.06417 -21.79880 1.000 14.43461 147 GLY A O 1
ATOM 899 N N . LEU A 1 127 ? -12.85023 -3.45072 -21.88834 1.000 12.08024 148 LEU A N 1
ATOM 900 C CA . LEU A 1 127 ? -13.08710 -2.31080 -21.01420 1.000 11.77363 148 LEU A CA 1
ATOM 901 C C . LEU A 1 127 ? -14.02628 -1.31236 -21.67772 1.000 11.62118 148 LEU A C 1
ATOM 902 O O . LEU A 1 127 ? -14.93694 -0.77707 -21.03015 1.000 12.95316 148 LEU A O 1
ATOM 907 N N . THR A 1 128 ? -13.79259 -1.02713 -22.96123 1.000 12.09482 149 THR A N 1
ATOM 908 C CA . THR A 1 128 ? -14.65001 -0.09785 -23.68977 1.000 12.80014 149 THR A CA 1
ATOM 909 C C . THR A 1 128 ? -16.07678 -0.62490 -23.77678 1.000 13.15715 149 THR A C 1
ATOM 910 O O . THR A 1 128 ? -17.03270 0.13047 -23.58138 1.000 13.90718 149 THR A O 1
ATOM 914 N N . ALA A 1 129 ? -16.23775 -1.92568 -24.01892 1.000 13.29590 150 ALA A N 1
ATOM 915 C CA . ALA A 1 129 ? -17.58277 -2.50032 -24.07284 1.000 16.44106 150 ALA A CA 1
ATOM 916 C C . ALA A 1 129 ? -18.29332 -2.36940 -22.73685 1.000 15.68628 150 ALA A C 1
ATOM 917 O O . ALA A 1 129 ? -19.49956 -2.09507 -22.69136 1.000 15.19641 150 ALA A O 1
ATOM 919 N N . PHE A 1 130 ? -17.57099 -2.59401 -21.63821 1.000 13.64833 151 PHE A N 1
ATOM 920 C CA . PHE A 1 130 ? -18.14196 -2.39803 -20.30869 1.000 14.55971 151 PHE A CA 1
ATOM 921 C C . PHE A 1 130 ? -18.59589 -0.95615 -20.11275 1.000 12.85850 151 PHE A C 1
ATOM 922 O O . PHE A 1 130 ? -19.71676 -0.70085 -19.65881 1.000 13.89515 151 PHE A O 1
ATOM 930 N N . LEU A 1 131 ? -17.74063 0.00485 -20.45467 1.000 12.18449 152 LEU A N 1
ATOM 931 C CA . LEU A 1 131 ? -18.12549 1.40383 -20.30979 1.000 13.41822 152 LEU A CA 1
ATOM 932 C C . LEU A 1 131 ? -19.36987 1.72933 -21.13625 1.000 13.24564 152 LEU A C 1
ATOM 933 O O . LEU A 1 131 ? -20.28623 2.40597 -20.64896 1.000 13.90348 152 LEU A O 1
ATOM 938 N N . GLN A 1 132 ? -19.41649 1.24285 -22.37837 1.000 13.62709 153 GLN A N 1
ATOM 939 C CA . GLN A 1 132 ? -20.58078 1.46778 -23.23054 1.000 15.71497 153 GLN A CA 1
ATOM 940 C C . GLN A 1 132 ? -21.83580 0.89050 -22.59670 1.000 16.04592 153 GLN A C 1
ATOM 941 O O . GLN A 1 132 ? -22.88246 1.55311 -22.53692 1.000 16.42161 153 GLN A O 1
ATOM 947 N N . ALA A 1 133 ? -21.74052 -0.34293 -22.09901 1.000 15.26620 154 ALA A N 1
ATOM 948 C CA . ALA A 1 133 ? -22.90603 -1.00139 -21.51610 1.000 16.29349 154 ALA A CA 1
ATOM 949 C C . ALA A 1 133 ? -23.41976 -0.25493 -20.29733 1.000 16.80659 154 ALA A C 1
ATOM 950 O O . ALA A 1 133 ? -24.62197 -0.30509 -20.00208 1.000 19.52874 154 ALA A O 1
ATOM 952 N N . GLN A 1 134 ? -22.53869 0.43135 -19.56571 1.000 13.93681 155 GLN A N 1
ATOM 953 C CA . GLN A 1 134 ? -22.93372 1.15341 -18.36459 1.000 14.12632 155 GLN A CA 1
ATOM 954 C C . GLN A 1 134 ? -23.34384 2.58982 -18.65169 1.000 12.86653 155 GLN A C 1
ATOM 955 O O . GLN A 1 134 ? -23.76545 3.30075 -17.74163 1.000 15.01452 155 GLN A O 1
ATOM 961 N N . GLY A 1 135 ? -23.25072 3.02062 -19.90430 1.000 13.39221 156 GLY A N 1
ATOM 962 C CA . GLY A 1 135 ? -23.79616 4.30324 -20.30882 1.000 13.54022 156 GLY A CA 1
ATOM 963 C C . GLY A 1 135 ? -22.79135 5.29412 -20.84998 1.000 13.58611 156 GLY A C 1
ATOM 964 O O . GLY A 1 135 ? -23.19854 6.37946 -21.28568 1.000 13.86527 156 GLY A O 1
ATOM 965 N N . ASP A 1 136 ? -21.48615 4.99858 -20.81339 1.000 12.96666 157 ASP A N 1
ATOM 966 C CA . ASP A 1 136 ? -20.43841 5.92215 -21.27603 1.000 13.04858 157 ASP A CA 1
ATOM 967 C C . ASP A 1 136 ? -20.09230 5.52593 -22.70166 1.000 14.58107 157 ASP A C 1
ATOM 968 O O . ASP A 1 136 ? -19.36907 4.55105 -22.93590 1.000 14.23106 157 ASP A O 1
ATOM 973 N N A ARG A 1 137 ? -20.61922 6.29658 -23.65630 0.461 13.91538 158 ARG A N 1
ATOM 974 N N B ARG A 1 137 ? -20.61791 6.28148 -23.66725 0.539 13.90725 158 ARG A N 1
ATOM 975 C CA A ARG A 1 137 ? -20.39848 6.08804 -25.07947 0.461 15.08290 158 ARG A CA 1
ATOM 976 C CA B ARG A 1 137 ? -20.35266 6.04043 -25.07875 0.539 15.04063 158 ARG A CA 1
ATOM 977 C C A ARG A 1 137 ? -19.31359 7.00296 -25.63489 0.461 16.22794 158 ARG A C 1
ATOM 978 C C B ARG A 1 137 ? -19.29416 6.98064 -25.63569 0.539 16.24202 158 ARG A C 1
ATOM 979 O O A ARG A 1 137 ? -19.22098 7.17968 -26.85404 0.461 18.70372 158 ARG A O 1
ATOM 980 O O B ARG A 1 137 ? -19.20085 7.15180 -26.85569 0.539 18.71896 158 ARG A O 1
ATOM 995 N N . ILE A 1 138 ? -18.49491 7.58622 -24.76342 1.000 13.75358 159 ILE A N 1
ATOM 996 C CA . ILE A 1 138 ? -17.41068 8.47385 -25.15473 1.000 14.27405 159 ILE A CA 1
ATOM 997 C C . ILE A 1 138 ? -16.04373 7.81741 -24.95050 1.000 13.75847 159 ILE A C 1
ATOM 998 O O . ILE A 1 138 ? -15.21794 7.79424 -25.86276 1.000 13.96572 159 ILE A O 1
ATOM 1003 N N . THR A 1 139 ? -15.79095 7.27519 -23.75458 1.000 12.32100 160 THR A N 1
ATOM 1004 C CA . THR A 1 139 ? -14.44313 6.82870 -23.41098 1.000 12.68141 160 THR A CA 1
ATOM 1005 C C . THR A 1 139 ? -14.03852 5.65622 -24.28928 1.000 13.26560 160 THR A C 1
ATOM 1006 O O . THR A 1 139 ? -14.80191 4.70994 -24.47375 1.000 14.24448 160 THR A O 1
ATOM 1010 N N . VAL A 1 140 ? -12.82486 5.70374 -24.83135 1.000 12.40829 161 VAL A N 1
ATOM 1011 C CA . VAL A 1 140 ? -12.28748 4.60841 -25.62321 1.000 13.72100 161 VAL A CA 1
ATOM 1012 C C . VAL A 1 140 ? -11.00741 4.13212 -24.95578 1.000 12.65880 161 VAL A C 1
ATOM 1013 O O . VAL A 1 140 ? -10.04568 4.89890 -24.84368 1.000 12.86079 161 VAL A O 1
ATOM 1017 N N . SER A 1 141 ? -10.98842 2.87349 -24.53173 1.000 12.38450 162 SER A N 1
ATOM 1018 C CA . SER A 1 141 ? -9.74534 2.21835 -24.13079 1.000 13.54840 162 SER A CA 1
ATOM 1019 C C . SER A 1 141 ? -9.29173 1.35606 -25.30747 1.000 13.42336 162 SER A C 1
ATOM 1020 O O . SER A 1 141 ? -10.02514 0.47716 -25.75777 1.000 13.57613 162 SER A O 1
ATOM 1023 N N . ALA A 1 142 ? -8.09139 1.62176 -25.81797 1.000 13.96266 163 ALA A N 1
ATOM 1024 C CA . ALA A 1 142 ? -7.59189 0.93694 -26.99764 1.000 15.29130 163 ALA A CA 1
ATOM 1025 C C . ALA A 1 142 ? -6.29095 0.19864 -26.77073 1.000 14.34328 163 ALA A C 1
ATOM 1026 O O . ALA A 1 142 ? -6.07136 -0.83439 -27.40343 1.000 14.67109 163 ALA A O 1
ATOM 1028 N N . ARG A 1 143 ? -5.43213 0.69059 -25.88149 1.000 12.90668 164 ARG A N 1
ATOM 1029 C CA . ARG A 1 143 ? -4.09733 0.14169 -25.70926 1.000 13.31497 164 ARG A CA 1
ATOM 1030 C C . ARG A 1 143 ? -3.83931 -0.15687 -24.24009 1.000 12.62500 164 ARG A C 1
ATOM 1031 O O . ARG A 1 143 ? -4.54799 0.32210 -23.34631 1.000 13.31058 164 ARG A O 1
ATOM 1039 N N . ASN A 1 144 ? -2.82430 -0.97306 -23.99130 1.000 13.02689 165 ASN A N 1
ATOM 1040 C CA . ASN A 1 144 ? -2.36083 -1.20205 -22.62873 1.000 12.34148 165 ASN A CA 1
ATOM 1041 C C . ASN A 1 144 ? -1.16087 -0.28954 -22.32975 1.000 12.17455 165 ASN A C 1
ATOM 1042 O O . ASN A 1 144 ? -0.86570 0.65906 -23.07004 1.000 12.15434 165 ASN A O 1
ATOM 1047 N N . GLU A 1 145 ? -0.50858 -0.52156 -21.18691 1.000 12.21478 166 GLU A N 1
ATOM 1048 C CA . GLU A 1 145 ? 0.61531 0.33093 -20.80287 1.000 12.81724 166 GLU A CA 1
ATOM 1049 C C . GLU A 1 145 ? 1.87304 -0.12774 -21.53638 1.000 12.36459 166 GLU A C 1
ATOM 1050 O O . GLU A 1 145 ? 2.10268 -1.33606 -21.64546 1.000 13.87418 166 GLU A O 1
ATOM 1056 N N . PRO A 1 146 ? 2.71779 0.80834 -22.02077 1.000 13.10425 167 PRO A N 1
ATOM 1057 C CA . PRO A 1 146 ? 2.65566 2.25724 -21.82975 1.000 12.44176 167 PRO A CA 1
ATOM 1058 C C . PRO A 1 146 ? 2.05374 3.05130 -22.99750 1.000 11.46164 167 PRO A C 1
ATOM 1059 O O . PRO A 1 146 ? 1.93737 4.27201 -22.89231 1.000 12.31255 167 PRO A O 1
ATOM 1063 N N . GLU A 1 147 ? 1.70782 2.37007 -24.09533 1.000 12.98291 168 GLU A N 1
ATOM 1064 C CA . GLU A 1 147 ? 1.31593 3.11914 -25.29064 1.000 13.51966 168 GLU A CA 1
ATOM 1065 C C . GLU A 1 147 ? -0.02467 3.82297 -25.13879 1.000 13.11684 168 GLU A C 1
ATOM 1066 O O . GLU A 1 147 ? -0.30140 4.76245 -25.89415 1.000 13.55427 168 GLU A O 1
ATOM 1072 N N . LEU A 1 148 ? -0.84373 3.42572 -24.16242 1.000 11.82534 169 LEU A N 1
ATOM 1073 C CA . LEU A 1 148 ? -2.09989 4.13928 -23.95025 1.000 11.66279 169 LEU A CA 1
ATOM 1074 C C . LEU A 1 148 ? -1.87392 5.59987 -23.58922 1.000 12.42530 169 LEU A C 1
ATOM 1075 O O . LEU A 1 148 ? -2.79117 6.41303 -23.73090 1.000 14.06934 169 LEU A O 1
ATOM 1080 N N . ASN A 1 149 ? -0.66700 5.96146 -23.15661 1.000 12.06717 170 ASN A N 1
ATOM 1081 C CA . ASN A 1 149 ? -0.40035 7.34829 -22.79991 1.000 13.59409 170 ASN A CA 1
ATOM 1082 C C . ASN A 1 149 ? -0.17758 8.26150 -23.99392 1.000 13.21634 170 ASN A C 1
ATOM 1083 O O . ASN A 1 149 ? -0.09539 9.47431 -23.80125 1.000 14.89128 170 ASN A O 1
ATOM 1088 N N . HIS A 1 150 ? -0.05879 7.71272 -25.19545 1.000 13.19292 171 HIS A N 1
ATOM 1089 C CA . HIS A 1 150 ? 0.06984 8.54057 -26.38191 1.000 13.03079 171 HIS A CA 1
ATOM 1090 C C . HIS A 1 150 ? -1.21144 9.33390 -26.60893 1.000 13.80788 171 HIS A C 1
ATOM 1091 O O . HIS A 1 150 ? -2.30612 8.89847 -26.22801 1.000 15.67510 171 HIS A O 1
ATOM 1098 N N . PHE A 1 151 ? -1.07511 10.50757 -27.22243 1.000 13.03902 172 PHE A N 1
ATOM 1099 C CA . PHE A 1 151 ? -2.23280 11.33079 -27.53844 1.000 13.34411 172 PHE A CA 1
ATOM 1100 C C . PHE A 1 151 ? -1.94212 12.13751 -28.78985 1.000 14.26075 172 PHE A C 1
ATOM 1101 O O . PHE A 1 151 ? -0.86727 12.72764 -28.92287 1.000 15.59196 172 PHE A O 1
ATOM 1109 N N . ALA A 1 152 ? -2.92602 12.18782 -29.68447 1.000 14.79725 173 ALA A N 1
ATOM 1110 C CA . ALA A 1 152 ? -2.85330 13.07265 -30.83460 1.000 16.45973 173 ALA A CA 1
ATOM 1111 C C . ALA A 1 152 ? -4.25677 13.60213 -31.08833 1.000 16.36876 173 ALA A C 1
ATOM 1112 O O . ALA A 1 152 ? -5.22091 12.81357 -31.08608 1.000 16.15884 173 ALA A O 1
ATOM 1114 N N . PRO A 1 153 ? -4.40470 14.90318 -31.33182 1.000 18.12027 174 PRO A N 1
ATOM 1115 C CA . PRO A 1 153 ? -5.71402 15.43496 -31.73217 1.000 20.06668 174 PRO A CA 1
ATOM 1116 C C . PRO A 1 153 ? -6.29624 14.65786 -32.90467 1.000 19.28175 174 PRO A C 1
ATOM 1117 O O . PRO A 1 153 ? -5.60429 14.33151 -33.87021 1.000 19.37782 174 PRO A O 1
ATOM 1121 N N . GLY A 1 154 ? -7.58049 14.32663 -32.79824 1.000 20.19650 175 GLY A N 1
ATOM 1122 C CA . GLY A 1 154 ? -8.25403 13.54747 -33.81537 1.000 20.49887 175 GLY A CA 1
ATOM 1123 C C . GLY A 1 154 ? -8.15437 12.0438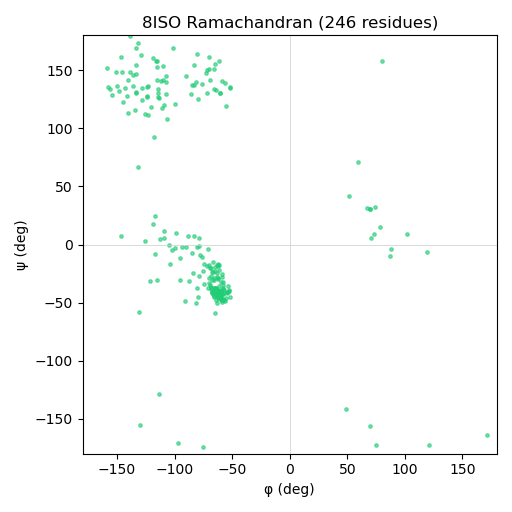1 -33.66477 1.000 20.51170 175 GLY A C 1
ATOM 1124 O O . GLY A 1 154 ? -8.84810 11.31950 -34.38672 1.000 20.99517 175 GLY A O 1
ATOM 1125 N N . ASP A 1 155 ? -7.31726 11.54343 -32.75013 1.000 17.12232 176 ASP A N 1
ATOM 1126 C CA . ASP A 1 155 ? -7.18401 10.11811 -32.48493 1.000 16.75270 176 ASP A CA 1
ATOM 1127 C C . ASP A 1 155 ? -7.86619 9.85912 -31.15304 1.000 15.85191 176 ASP A C 1
ATOM 1128 O O . ASP A 1 155 ? -7.35639 10.29510 -30.10903 1.000 15.87094 176 ASP A O 1
ATOM 1133 N N . PRO A 1 156 ? -9.02880 9.20697 -31.12734 1.000 14.17344 177 PRO A N 1
ATOM 1134 C CA . PRO A 1 156 ? -9.76242 9.03820 -29.86752 1.000 13.94371 177 PRO A CA 1
ATOM 1135 C C . PRO A 1 156 ? -9.24154 7.91034 -28.99156 1.000 12.88475 177 PRO A C 1
ATOM 1136 O O . PRO A 1 156 ? -9.77855 7.70800 -27.89686 1.000 14.05849 177 PRO A O 1
ATOM 1140 N N . ARG A 1 157 ? -8.23356 7.15602 -29.41252 1.000 13.89478 178 ARG A N 1
ATOM 1141 C CA . ARG A 1 157 ? -7.77095 6.03974 -28.59381 1.000 13.74836 178 ARG A CA 1
ATOM 1142 C C . ARG A 1 157 ? -7.28927 6.52306 -27.23488 1.000 13.31929 178 ARG A C 1
ATOM 1143 O O . ARG A 1 157 ? -6.49023 7.45396 -27.13706 1.000 12.99911 178 ARG A O 1
ATOM 1151 N N . ASP A 1 158 ? -7.78613 5.86673 -26.18305 1.000 12.62055 179 ASP A N 1
ATOM 1152 C CA . ASP A 1 158 ? -7.34444 6.09700 -24.80776 1.000 12.72825 179 ASP A CA 1
ATOM 1153 C C . ASP A 1 158 ? -7.71990 7.48292 -24.30849 1.000 11.39387 179 ASP A C 1
ATOM 1154 O O . ASP A 1 158 ? -7.04914 8.06177 -23.45171 1.000 12.16602 179 ASP A O 1
ATOM 1159 N N . THR A 1 159 ? -8.84396 8.01058 -24.80273 1.000 12.44780 180 THR A N 1
ATOM 1160 C CA . THR A 1 159 ? -9.34826 9.30973 -24.39186 1.000 12.33554 180 THR A CA 1
ATOM 1161 C C . THR A 1 159 ? -10.68209 9.16916 -23.66645 1.000 11.56013 180 THR A C 1
ATOM 1162 O O . THR A 1 159 ? -11.40456 8.17728 -23.82029 1.000 12.37925 180 THR A O 1
ATOM 1166 N N . THR A 1 160 ? -10.98013 10.20055 -22.87852 1.000 11.57853 181 THR A N 1
ATOM 1167 C CA . THR A 1 160 ? -12.27368 10.38132 -22.22527 1.000 10.88862 181 THR A CA 1
ATOM 1168 C C . THR A 1 160 ? -12.64150 11.85411 -22.32298 1.000 12.01011 181 THR A C 1
ATOM 1169 O O . THR A 1 160 ? -11.88993 12.66480 -22.86672 1.000 13.30088 181 THR A O 1
ATOM 1173 N N . SER A 1 161 ? -13.80128 12.22281 -21.79060 1.000 12.02156 182 SER A N 1
ATOM 1174 C CA . SER A 1 161 ? -14.12397 13.62313 -21.57703 1.000 12.92601 182 SER A CA 1
ATOM 1175 C C . SER A 1 161 ? -14.28220 13.87462 -20.08330 1.000 11.05353 182 SER A C 1
ATOM 1176 O O . SER A 1 161 ? -14.56681 12.94235 -19.31209 1.000 11.97003 182 SER A O 1
ATOM 1179 N N . PRO A 1 162 ? -14.14024 15.11785 -19.63987 1.000 11.60982 183 PRO A N 1
ATOM 1180 C CA . PRO A 1 162 ? -14.34964 15.37805 -18.20350 1.000 13.03620 183 PRO A CA 1
ATOM 1181 C C . PRO A 1 162 ? -15.73152 14.94770 -17.74121 1.000 13.34588 183 PRO A C 1
ATOM 1182 O O . PRO A 1 162 ? -15.87624 14.35168 -16.65811 1.000 11.58133 183 PRO A O 1
ATOM 1186 N N . ALA A 1 163 ? -16.76671 15.21781 -18.54478 1.000 12.59415 184 ALA A N 1
ATOM 1187 C CA . ALA A 1 163 ? -18.12068 14.82567 -18.16264 1.000 13.12958 184 ALA A CA 1
ATOM 1188 C C . ALA A 1 163 ? -18.26092 13.31473 -18.10842 1.000 12.69673 184 ALA A C 1
ATOM 1189 O O . ALA A 1 163 ? -18.91362 12.78015 -17.19910 1.000 12.34791 184 ALA A O 1
ATOM 1191 N N . ALA A 1 164 ? -17.69291 12.60179 -19.07914 1.000 11.78913 185 ALA A N 1
ATOM 1192 C CA . ALA A 1 164 ? -17.81937 11.14768 -19.09061 1.000 11.88739 185 ALA A CA 1
ATOM 1193 C C . ALA A 1 164 ? -17.18320 10.55105 -17.84836 1.000 11.03856 185 ALA A C 1
ATOM 1194 O O . ALA A 1 164 ? -17.77541 9.67775 -17.20213 1.000 12.24234 185 ALA A O 1
ATOM 1196 N N . MET A 1 165 ? -15.98665 11.02666 -17.48050 1.000 11.58338 186 MET A N 1
ATOM 1197 C CA . MET A 1 165 ? -15.31551 10.41812 -16.33676 1.000 11.31373 186 MET A CA 1
ATOM 1198 C C . MET A 1 165 ? -15.95445 10.82980 -15.02371 1.000 11.48411 186 MET A C 1
ATOM 1199 O O . MET A 1 165 ? -15.98449 10.02469 -14.08111 1.000 12.71008 186 MET A O 1
ATOM 1204 N N . ALA A 1 166 ? -16.47004 12.05813 -14.91439 1.000 12.19601 187 ALA A N 1
ATOM 1205 C CA . ALA A 1 166 ? -17.28795 12.38014 -13.74642 1.000 12.31727 187 ALA A CA 1
ATOM 1206 C C . ALA A 1 166 ? -18.50160 11.45472 -13.67082 1.000 11.97823 187 ALA A C 1
ATOM 1207 O O . ALA A 1 166 ? -18.90950 11.01095 -12.57627 1.000 12.67246 187 ALA A O 1
ATOM 1209 N N . GLY A 1 167 ? -19.09154 11.15061 -14.82378 1.000 11.92038 188 GLY A N 1
ATOM 1210 C CA . GLY A 1 167 ? -20.18287 10.19987 -14.86140 1.000 12.65465 188 GLY A CA 1
ATOM 1211 C C . GLY A 1 167 ? -19.76921 8.83690 -14.35778 1.000 12.66877 188 GLY A C 1
ATOM 1212 O O . GLY A 1 167 ? -20.52557 8.17735 -13.63870 1.000 12.61561 188 GLY A O 1
ATOM 1213 N N . ASN A 1 168 ? -18.57270 8.38582 -14.74151 1.000 12.42808 189 ASN A N 1
ATOM 1214 C CA . ASN A 1 168 ? -18.11330 7.07123 -14.30284 1.000 11.97478 189 ASN A CA 1
ATOM 1215 C C . ASN A 1 168 ? -17.84243 7.04224 -12.80358 1.000 11.63664 189 ASN A C 1
ATOM 1216 O O . ASN A 1 168 ? -18.12533 6.03383 -12.13990 1.000 11.53800 189 ASN A O 1
ATOM 1221 N N . LEU A 1 169 ? -17.28577 8.11510 -12.25100 1.000 11.52899 190 LEU A N 1
ATOM 1222 C CA . LEU A 1 169 ? -17.13857 8.20465 -10.80130 1.000 11.80268 190 LEU A CA 1
ATOM 1223 C C . LEU A 1 169 ? -18.48487 8.01289 -10.12852 1.000 13.16255 190 LEU A C 1
ATOM 1224 O O . LEU A 1 169 ? -18.60780 7.25726 -9.16201 1.000 12.86809 190 LEU A O 1
ATOM 1229 N N . GLN A 1 170 ? -19.52051 8.68391 -10.64622 1.000 11.52772 191 GLN A N 1
ATOM 1230 C CA . GLN A 1 170 ? -20.85870 8.52835 -10.08717 1.000 11.72943 191 GLN A CA 1
ATOM 1231 C C . GLN A 1 170 ? -21.36099 7.09713 -10.25178 1.000 12.12935 191 GLN A C 1
ATOM 1232 O O . GLN A 1 170 ? -21.83716 6.47833 -9.28752 1.000 12.50551 191 GLN A O 1
ATOM 1238 N N . ARG A 1 171 ? -21.27819 6.55200 -11.46646 1.000 12.51921 192 ARG A N 1
ATOM 1239 C CA . ARG A 1 171 ? -21.82071 5.21975 -11.73861 1.000 13.60397 192 ARG A CA 1
ATOM 1240 C C . ARG A 1 171 ? -21.22708 4.18531 -10.80134 1.000 12.00983 192 ARG A C 1
ATOM 1241 O O . ARG A 1 171 ? -21.94052 3.34060 -10.23435 1.000 14.20766 192 ARG A O 1
ATOM 1249 N N . PHE A 1 172 ? -19.90512 4.19663 -10.67471 1.000 12.56363 193 PHE A N 1
ATOM 1250 C CA . PHE A 1 172 ? -19.21400 3.09997 -10.01723 1.000 13.18612 193 PHE A CA 1
ATOM 1251 C C . PHE A 1 172 ? -19.10913 3.28367 -8.51300 1.000 12.00438 193 PHE A C 1
ATOM 1252 O O . PHE A 1 172 ? -19.12914 2.28543 -7.77677 1.000 14.81733 193 PHE A O 1
ATOM 1260 N N . LEU A 1 173 ? -19.02673 4.51730 -8.03084 1.000 12.57041 194 LEU A N 1
ATOM 1261 C CA . LEU A 1 173 ? -18.89709 4.77030 -6.59858 1.000 14.37272 194 LEU A CA 1
ATOM 1262 C C . LEU A 1 173 ? -20.22235 5.04440 -5.91398 1.000 17.01735 194 LEU A C 1
ATOM 1263 O O . LEU A 1 173 ? -20.36787 4.75585 -4.71636 1.000 19.42316 194 LEU A O 1
ATOM 1268 N N . LEU A 1 174 ? -21.18317 5.61774 -6.62044 1.000 15.36647 195 LEU A N 1
ATOM 1269 C CA . LEU A 1 174 ? -22.43222 6.03842 -6.00765 1.000 15.97201 195 LEU A CA 1
ATOM 1270 C C . LEU A 1 174 ? -23.64349 5.28212 -6.50402 1.000 18.42373 195 LEU A C 1
ATOM 1271 O O . LEU A 1 174 ? -24.60655 5.14231 -5.74494 1.000 20.09055 195 LEU A O 1
ATOM 1276 N N . GLY A 1 175 ? -23.63976 4.81782 -7.74701 1.000 16.62094 196 GLY A N 1
ATOM 1277 C CA . GLY A 1 175 ? -24.74896 4.08125 -8.30754 1.000 18.23639 196 GLY A CA 1
ATOM 1278 C C . GLY A 1 175 ? -24.67241 2.61560 -7.93396 1.000 18.11911 196 GLY A C 1
ATOM 1279 O O . GLY A 1 175 ? -23.91695 2.19982 -7.05383 1.000 17.38305 196 GLY A O 1
ATOM 1280 N N A ASP A 1 176 ? -25.47870 1.81165 -8.62657 0.405 19.32753 197 ASP A N 1
ATOM 1281 N N B ASP A 1 176 ? -25.46349 1.81605 -8.64665 0.595 19.29558 197 ASP A N 1
ATOM 1282 C CA A ASP A 1 176 ? -25.58691 0.38986 -8.31750 0.405 20.56493 197 ASP A CA 1
ATOM 1283 C CA B ASP A 1 176 ? -25.61306 0.39949 -8.34144 0.595 20.57618 197 ASP A CA 1
ATOM 1284 C C A ASP A 1 176 ? -24.96737 -0.50066 -9.39067 0.405 18.90611 197 ASP A C 1
ATOM 1285 C C B ASP A 1 176 ? -24.97384 -0.49883 -9.39546 0.595 18.89486 197 ASP A C 1
ATOM 1286 O O A ASP A 1 176 ? -25.37243 -1.65457 -9.55513 0.405 19.75308 197 ASP A O 1
ATOM 1287 O O B ASP A 1 176 ? -25.36087 -1.66126 -9.54377 0.595 19.74828 197 ASP A O 1
ATOM 1296 N N . VAL A 1 177 ? -23.98497 0.01783 -10.13057 1.000 16.89843 198 VAL A N 1
ATOM 1297 C CA . VAL A 1 177 ? -23.25058 -0.82232 -11.07298 1.000 16.67757 198 VAL A CA 1
ATOM 1298 C C . VAL A 1 177 ? -22.57406 -1.96807 -10.33621 1.000 15.16552 198 VAL A C 1
ATOM 1299 O O . VAL A 1 177 ? -22.55063 -3.10667 -10.81910 1.000 15.92079 198 VAL A O 1
ATOM 1303 N N . LEU A 1 178 ? -22.01637 -1.68006 -9.16153 1.000 14.89211 199 LEU A N 1
ATOM 1304 C CA . LEU A 1 178 ? -21.27836 -2.62970 -8.34299 1.000 13.36579 199 LEU A CA 1
ATOM 1305 C C . LEU A 1 178 ? -22.07554 -2.97310 -7.09166 1.000 14.44054 199 LEU A C 1
ATOM 1306 O O . LEU A 1 178 ? -22.89639 -2.17900 -6.61726 1.000 16.23506 199 LEU A O 1
ATOM 1311 N N . SER A 1 179 ? -21.81146 -4.17192 -6.55721 1.000 14.57055 200 SER A N 1
ATOM 1312 C CA . SER A 1 179 ? -22.38399 -4.57118 -5.28373 1.000 14.52348 200 SER A CA 1
ATOM 1313 C C . SER A 1 179 ? -21.92867 -3.62295 -4.17644 1.000 16.13301 200 SER A C 1
ATOM 1314 O O . SER A 1 179 ? -20.90935 -2.93282 -4.31015 1.000 14.68393 200 SER A O 1
ATOM 1317 N N . PRO A 1 180 ? -22.67109 -3.55488 -3.06898 1.000 16.90132 201 PRO A N 1
ATOM 1318 C CA . PRO A 1 180 ? -22.23576 -2.67437 -1.97278 1.000 16.06006 201 PRO A CA 1
ATOM 1319 C C . PRO A 1 180 ? -20.81645 -2.95508 -1.50037 1.000 15.85748 201 PRO A C 1
ATOM 1320 O O . PRO A 1 180 ? -20.05047 -2.00581 -1.27548 1.000 15.53952 201 PRO A O 1
ATOM 1324 N N . ALA A 1 181 ? -20.42581 -4.22499 -1.38953 1.000 16.14235 202 ALA A N 1
ATOM 1325 C CA . ALA A 1 181 ? -19.06624 -4.53834 -0.95619 1.000 16.40728 202 ALA A CA 1
ATOM 1326 C C . ALA A 1 181 ? -18.04245 -4.09083 -1.99308 1.000 16.05592 202 ALA A C 1
ATOM 1327 O O . ALA A 1 181 ? -16.98958 -3.54419 -1.63731 1.000 13.36819 202 ALA A O 1
ATOM 1329 N N . SER A 1 182 ? -18.32107 -4.32578 -3.27491 1.000 14.30992 203 SER A N 1
ATOM 1330 C CA . SER A 1 182 ? -17.37113 -3.91752 -4.30539 1.000 13.19883 203 SER A CA 1
ATOM 1331 C C . SER A 1 182 ? -17.26260 -2.40729 -4.40108 1.000 13.35551 203 SER A C 1
ATOM 1332 O O . SER A 1 182 ? -16.15801 -1.87281 -4.56001 1.000 13.06361 203 SER A O 1
ATOM 1335 N N . ARG A 1 183 ? -18.39122 -1.71084 -4.32845 1.000 12.87897 204 ARG A N 1
ATOM 1336 C CA . ARG A 1 183 ? -18.38983 -0.25943 -4.39722 1.000 13.86121 204 ARG A CA 1
ATOM 1337 C C . ARG A 1 183 ? -17.59043 0.33355 -3.24532 1.000 12.94921 204 ARG A C 1
ATOM 1338 O O . ARG A 1 183 ? -16.83616 1.30768 -3.42318 1.000 13.32698 204 ARG A O 1
ATOM 1346 N N . GLN A 1 184 ? -17.73918 -0.24030 -2.04617 1.000 12.28537 205 GLN A N 1
ATOM 1347 C CA . GLN A 1 184 ? -17.00408 0.28644 -0.90222 1.000 12.69187 205 GLN A CA 1
ATOM 1348 C C . GLN A 1 184 ? -15.51393 -0.02614 -1.00779 1.000 11.79233 205 GLN A C 1
ATOM 1349 O O . GLN A 1 184 ? -14.67597 0.79327 -0.60336 1.000 11.84484 205 GLN A O 1
ATOM 1355 N N . GLN A 1 185 ? -15.16414 -1.20827 -1.52081 1.000 11.57677 206 GLN A N 1
ATOM 1356 C CA . GLN A 1 185 ? -13.75529 -1.52614 -1.69073 1.000 11.47671 206 GLN A CA 1
ATOM 1357 C C . GLN A 1 185 ? -13.11194 -0.57589 -2.68499 1.000 11.12222 206 GLN A C 1
ATOM 1358 O O . GLN A 1 185 ? -11.98408 -0.11323 -2.46623 1.000 11.20531 206 GLN A O 1
ATOM 1364 N N . LEU A 1 186 ? -13.83141 -0.23669 -3.76511 1.000 11.23030 207 LEU A N 1
ATOM 1365 C CA . LEU A 1 186 ? -13.29206 0.67447 -4.76513 1.000 11.37935 207 LEU A CA 1
ATOM 1366 C C . LEU A 1 186 ? -13.10780 2.06671 -4.17880 1.000 11.06650 207 LEU A C 1
ATOM 1367 O O . LEU A 1 186 ? -12.07711 2.71435 -4.40921 1.000 11.49272 207 LEU A O 1
ATOM 1372 N N . ALA A 1 187 ? -14.10002 2.54967 -3.42267 1.000 11.19263 208 ALA A N 1
ATOM 1373 C CA . ALA A 1 187 ? -13.94512 3.82595 -2.74634 1.000 11.09262 208 ALA A CA 1
ATOM 1374 C C . ALA A 1 187 ? -12.73867 3.80570 -1.81408 1.000 11.87245 208 ALA A C 1
ATOM 1375 O O . ALA A 1 187 ? -11.97074 4.77377 -1.75656 1.000 10.97577 208 ALA A O 1
ATOM 1377 N N . ASP A 1 188 ? -12.56044 2.70708 -1.06882 1.000 11.91189 209 ASP A N 1
ATOM 1378 C CA . ASP A 1 188 ? -11.45428 2.63801 -0.11270 1.000 10.91562 209 ASP A CA 1
ATOM 1379 C C . ASP A 1 188 ? -10.11388 2.71535 -0.82297 1.000 10.65838 209 ASP A C 1
ATOM 1380 O O . ASP A 1 188 ? -9.19157 3.38198 -0.34420 1.000 10.85615 209 ASP A O 1
ATOM 1385 N N . TRP A 1 189 ? -9.99589 2.05783 -1.97864 1.000 10.57335 210 TRP A N 1
ATOM 1386 C CA . TRP A 1 189 ? -8.76777 2.15153 -2.76257 1.000 10.24636 210 TRP A CA 1
ATOM 1387 C C . TRP A 1 189 ? -8.49213 3.59509 -3.16665 1.000 10.90669 210 TRP A C 1
ATOM 1388 O O . TRP A 1 189 ? -7.36213 4.08935 -3.02383 1.000 11.03503 210 TRP A O 1
ATOM 1399 N N . LEU A 1 190 ? -9.52334 4.30005 -3.66443 1.000 10.91332 211 LEU A N 1
ATOM 1400 C CA . LEU A 1 190 ? -9.32184 5.68058 -4.07444 1.000 11.24750 211 LEU A CA 1
ATOM 1401 C C . LEU A 1 190 ? -8.98479 6.55846 -2.88280 1.000 11.15070 211 LEU A C 1
ATOM 1402 O O . LEU A 1 190 ? -8.18709 7.49548 -2.99934 1.000 10.57645 211 LEU A O 1
ATOM 1407 N N . ILE A 1 191 ? -9.61593 6.29681 -1.73492 1.000 10.57293 212 ILE A N 1
ATOM 1408 C CA . ILE A 1 191 ? -9.29876 7.05714 -0.52965 1.000 10.88847 212 ILE A CA 1
ATOM 1409 C C . ILE A 1 191 ? -7.84059 6.85845 -0.14742 1.000 10.98108 212 ILE A C 1
ATOM 1410 O O . ILE A 1 191 ? -7.17284 7.79685 0.30888 1.000 12.20468 212 ILE A O 1
ATOM 1415 N N . ASP A 1 192 ? -7.31839 5.64745 -0.36541 1.000 10.12540 213 ASP A N 1
ATOM 1416 C CA . ASP A 1 192 ? -5.94109 5.29018 -0.03429 1.000 10.49969 213 ASP A CA 1
ATOM 1417 C C . ASP A 1 192 ? -4.92688 5.70292 -1.10156 1.000 10.74450 213 ASP A C 1
ATOM 1418 O O . ASP A 1 192 ? -3.74879 5.32791 -0.99532 1.000 11.17476 213 ASP A O 1
ATOM 1423 N N . ASN A 1 193 ? -5.33373 6.44914 -2.12211 1.000 10.84367 214 ASN A N 1
ATOM 1424 C CA . ASN A 1 193 ? -4.41662 6.80108 -3.19584 1.000 10.68220 214 ASN A CA 1
ATOM 1425 C C . ASN A 1 193 ? -3.18431 7.50594 -2.65031 1.000 10.74713 214 ASN A C 1
ATOM 1426 O O . ASN A 1 193 ? -3.27818 8.39630 -1.79889 1.000 11.71337 214 ASN A O 1
ATOM 1431 N N . GLN A 1 194 ? -2.02511 7.14893 -3.20224 1.000 10.87174 215 GLN A N 1
ATOM 1432 C CA . GLN A 1 194 ? -0.75754 7.66573 -2.69595 1.000 12.58588 215 GLN A CA 1
ATOM 1433 C C . GLN A 1 194 ? -0.16851 8.78326 -3.54930 1.000 12.03956 215 GLN A C 1
ATOM 1434 O O . GLN A 1 194 ? 0.86521 9.34930 -3.17278 1.000 14.07922 215 GLN A O 1
ATOM 1440 N N . THR A 1 195 ? -0.76980 9.11712 -4.68791 1.000 12.28156 216 THR A N 1
ATOM 1441 C CA . THR A 1 195 ? -0.12458 9.97180 -5.67707 1.000 11.35239 216 THR A CA 1
ATOM 1442 C C . THR A 1 195 ? -0.78372 11.33474 -5.85024 1.000 13.33200 216 THR A C 1
ATOM 1443 O O . THR A 1 195 ? -0.36446 12.09094 -6.73993 1.000 13.66289 216 THR A O 1
ATOM 1447 N N . GLY A 1 196 ? -1.79665 11.67303 -5.05295 1.000 11.50467 217 GLY A N 1
ATOM 1448 C CA . GLY A 1 196 ? -2.57602 12.87452 -5.28990 1.000 12.94336 217 GLY A CA 1
ATOM 1449 C C . GLY A 1 196 ? -2.38124 13.99284 -4.29401 1.000 12.57609 217 GLY A C 1
ATOM 1450 O O . GLY A 1 196 ? -3.14307 14.97043 -4.32329 1.000 13.64947 217 GLY A O 1
ATOM 1451 N N . ASP A 1 197 ? -1.36833 13.92294 -3.42998 1.000 12.85117 218 ASP A N 1
ATOM 1452 C CA . ASP A 1 197 ? -1.32688 14.84454 -2.29941 1.000 15.73058 218 ASP A CA 1
ATOM 1453 C C . ASP A 1 197 ? -1.07225 16.28304 -2.72544 1.000 14.99715 218 ASP A C 1
ATOM 1454 O O . ASP A 1 197 ? -1.48443 17.20916 -2.01439 1.000 17.63802 218 ASP A O 1
ATOM 1459 N N . ALA A 1 198 ? -0.40279 16.49395 -3.85417 1.000 13.86487 219 ALA A N 1
ATOM 1460 C CA . ALA A 1 198 ? -0.09119 17.83574 -4.31965 1.000 15.24257 219 ALA A CA 1
ATOM 1461 C C . ALA A 1 198 ? -1.05497 18.33015 -5.38725 1.000 13.36488 219 ALA A C 1
ATOM 1462 O O . ALA A 1 198 ? -0.81916 19.38643 -5.98245 1.000 14.83085 219 ALA A O 1
ATOM 1464 N N . ARG A 1 199 ? -2.14690 17.61834 -5.62873 1.000 12.88333 220 ARG A N 1
ATOM 1465 C CA . ARG A 1 199 ? -3.03528 17.89017 -6.75660 1.000 13.60329 220 ARG A CA 1
ATOM 1466 C C . ARG A 1 199 ? -4.38461 18.37535 -6.22222 1.000 12.20531 220 ARG A C 1
ATOM 1467 O O . ARG A 1 199 ? -4.39194 19.30375 -5.39957 1.000 13.23928 220 ARG A O 1
ATOM 1475 N N . LEU A 1 200 ? -5.52055 17.79380 -6.63997 1.000 13.17758 221 LEU A N 1
ATOM 1476 C CA . LEU A 1 200 ? -6.81319 18.31992 -6.19007 1.000 13.63592 221 LEU A CA 1
ATOM 1477 C C . LEU A 1 200 ? -6.89496 18.38518 -4.66986 1.000 13.28595 221 LEU A C 1
ATOM 1478 O O . LEU A 1 200 ? -7.40342 19.37043 -4.10866 1.000 13.96317 221 LEU A O 1
ATOM 1483 N N . ARG A 1 201 ? -6.40475 17.34361 -3.98940 1.000 13.44734 222 ARG A N 1
ATOM 1484 C CA . ARG A 1 201 ? -6.46039 17.29237 -2.52835 1.000 14.81341 222 ARG A CA 1
ATOM 1485 C C . ARG A 1 201 ? -5.85431 18.53008 -1.88454 1.000 14.72717 222 ARG A C 1
ATOM 1486 O O . ARG A 1 201 ? -6.31556 18.97355 -0.82567 1.000 16.98873 222 ARG A O 1
ATOM 1494 N N . ALA A 1 202 ? -4.79049 19.07518 -2.47770 1.000 15.15891 223 ALA A N 1
ATOM 1495 C CA . ALA A 1 202 ? -4.08652 20.19173 -1.85745 1.000 17.08805 223 ALA A CA 1
ATOM 1496 C C . ALA A 1 202 ? -4.84578 21.51011 -1.97437 1.000 17.71969 223 ALA A C 1
ATOM 1497 O O . ALA A 1 202 ? -4.54095 22.45287 -1.23548 1.000 20.01133 223 ALA A O 1
ATOM 1499 N N . GLY A 1 203 ? -5.82172 21.60187 -2.87243 1.000 15.25770 224 GLY A N 1
ATOM 1500 C CA . GLY A 1 203 ? -6.58885 22.82401 -3.02287 1.000 16.10842 224 GLY A CA 1
ATOM 1501 C C . GLY A 1 203 ? -7.97811 22.76406 -2.42649 1.000 15.90781 224 GLY A C 1
ATOM 1502 O O . GLY A 1 203 ? -8.60546 23.80840 -2.22113 1.000 16.99471 224 GLY A O 1
ATOM 1503 N N . LEU A 1 204 ? -8.47947 21.56405 -2.15510 1.000 16.33015 225 LEU A N 1
ATOM 1504 C CA . LEU A 1 204 ? -9.83809 21.43365 -1.66092 1.000 17.86111 225 LEU A CA 1
ATOM 1505 C C . LEU A 1 204 ? -9.91166 21.90274 -0.20708 1.000 22.40211 225 LEU A C 1
ATOM 1506 O O . LEU A 1 204 ? -8.94438 21.76663 0.54825 1.000 22.18634 225 LEU A O 1
ATOM 1511 N N . PRO A 1 205 ? -11.04063 22.48040 0.20320 1.000 21.05174 226 PRO A N 1
ATOM 1512 C CA . PRO A 1 205 ? -11.18573 22.92276 1.59404 1.000 22.64685 226 PRO A CA 1
ATOM 1513 C C . PRO A 1 205 ? -11.28571 21.74065 2.54059 1.000 21.49802 226 PRO A C 1
ATOM 1514 O O . PRO A 1 205 ? -11.59292 20.61335 2.15339 1.000 23.57992 226 PRO A O 1
ATOM 1518 N N . GLN A 1 206 ? -11.03538 22.02788 3.81717 1.000 23.76463 227 GLN A N 1
ATOM 1519 C CA . GLN A 1 206 ? -11.16454 21.02512 4.86219 1.000 23.54901 227 GLN A CA 1
ATOM 1520 C C . GLN A 1 206 ? -12.62002 20.58662 5.00754 1.000 21.18371 227 GLN A C 1
ATOM 1521 O O . GLN A 1 206 ? -13.55548 21.31214 4.66113 1.000 22.83226 227 GLN A O 1
ATOM 1527 N N . GLY A 1 207 ? -12.80186 19.37866 5.52384 1.000 21.29954 228 GLY A N 1
ATOM 1528 C CA . GLY A 1 207 ? -14.12061 18.84037 5.77658 1.000 21.11768 228 GLY A CA 1
ATOM 1529 C C . GLY A 1 207 ? -14.61715 17.83703 4.76125 1.000 21.11119 228 GLY A C 1
ATOM 1530 O O . GLY A 1 207 ? -15.79618 17.45873 4.81329 1.000 18.21116 228 GLY A O 1
ATOM 1531 N N . TRP A 1 208 ? -13.76312 17.39851 3.84088 1.000 18.66097 229 TRP A N 1
ATOM 1532 C CA . TRP A 1 208 ? -14.15524 16.48014 2.77950 1.000 16.28551 229 TRP A CA 1
ATOM 1533 C C . TRP A 1 208 ? -13.21085 15.29522 2.75111 1.000 17.07505 229 TRP A C 1
ATOM 1534 O O . TRP A 1 208 ? -11.98920 15.45879 2.83647 1.000 19.46502 229 TRP A O 1
ATOM 1545 N N . ARG A 1 209 ? -13.78006 14.11232 2.64436 1.000 13.62813 230 ARG A N 1
ATOM 1546 C CA . ARG A 1 209 ? -13.01060 12.90244 2.38493 1.000 14.25279 230 ARG A CA 1
ATOM 1547 C C . ARG A 1 209 ? -12.83647 12.77735 0.87762 1.000 13.70911 230 ARG A C 1
ATOM 1548 O O . ARG A 1 209 ? -13.80763 12.89164 0.12629 1.000 15.04784 230 ARG A O 1
ATOM 1556 N N . VAL A 1 210 ? -11.60402 12.57693 0.42546 1.000 12.18515 231 VAL A N 1
ATOM 1557 C CA . VAL A 1 210 ? -11.29046 12.53899 -0.99906 1.000 12.25281 231 VAL A CA 1
ATOM 1558 C C . VAL A 1 210 ? -10.81615 11.14394 -1.37236 1.000 11.26250 231 VAL A C 1
ATOM 1559 O O . VAL A 1 210 ? -9.93964 10.57883 -0.70406 1.000 12.07659 231 VAL A O 1
ATOM 1563 N N . GLY A 1 211 ? -11.38884 10.58118 -2.42842 1.000 10.54838 232 GLY A N 1
ATOM 1564 C CA . GLY A 1 211 ? -10.78963 9.45886 -3.13598 1.000 11.95529 232 GLY A CA 1
ATOM 1565 C C . GLY A 1 211 ? -10.42992 9.92722 -4.53386 1.000 10.55136 232 GLY A C 1
ATOM 1566 O O . GLY A 1 211 ? -11.23188 10.59989 -5.18165 1.000 12.03543 232 GLY A O 1
ATOM 1567 N N . ASP A 1 212 ? -9.22245 9.60217 -4.99583 1.000 10.56646 233 ASP A N 1
ATOM 1568 C CA . ASP A 1 212 ? -8.84099 10.10059 -6.31704 1.000 11.38192 233 ASP A CA 1
ATOM 1569 C C . ASP A 1 212 ? -7.94209 9.11333 -7.03849 1.000 11.11703 233 ASP A C 1
ATOM 1570 O O . ASP A 1 212 ? -7.34494 8.21638 -6.43303 1.000 10.72347 233 ASP A O 1
ATOM 1575 N N . LYS A 1 213 ? -7.85413 9.28790 -8.35437 1.000 10.28851 234 LYS A N 1
ATOM 1576 C CA . LYS A 1 213 ? -6.85535 8.62327 -9.18636 1.000 11.84266 234 LYS A CA 1
ATOM 1577 C C . LYS A 1 213 ? -6.23375 9.65874 -10.11107 1.000 10.40363 234 LYS A C 1
ATOM 1578 O O . LYS A 1 213 ? -6.95327 10.42199 -10.76980 1.000 11.43209 234 LYS A O 1
ATOM 1584 N N . THR A 1 214 ? -4.90111 9.68326 -10.16830 1.000 10.75593 235 THR A N 1
ATOM 1585 C CA . THR A 1 214 ? -4.14852 10.63455 -10.97538 1.000 10.89258 235 THR A CA 1
ATOM 1586 C C . THR A 1 214 ? -3.64361 10.01315 -12.27466 1.000 10.95958 235 THR A C 1
ATOM 1587 O O . THR A 1 214 ? -3.66708 8.80143 -12.49053 1.000 12.33777 235 THR A O 1
ATOM 1591 N N . GLY A 1 215 ? -3.14699 10.89055 -13.14100 1.000 11.47992 236 GLY A N 1
ATOM 1592 C CA . GLY A 1 215 ? -2.31389 10.48735 -14.26511 1.000 14.67007 236 GLY A CA 1
ATOM 1593 C C . GLY A 1 215 ? -1.37263 11.62394 -14.59961 1.000 14.51538 236 GLY A C 1
ATOM 1594 O O . GLY A 1 215 ? -1.68042 12.79315 -14.36284 1.000 13.78974 236 GLY A O 1
ATOM 1595 N N . SER A 1 216 ? -0.18531 11.27795 -15.09360 1.000 14.85959 237 SER A N 1
ATOM 1596 C CA . SER A 1 216 ? 0.74709 12.27983 -15.60153 1.000 14.87669 237 SER A CA 1
ATOM 1597 C C . SER A 1 216 ? 1.69711 11.58881 -16.54986 1.000 15.79826 237 SER A C 1
ATOM 1598 O O . SER A 1 216 ? 2.22165 10.52058 -16.22323 1.000 17.69379 237 SER A O 1
ATOM 1601 N N . ASN A 1 217 ? 1.94779 12.21285 -17.70004 1.000 14.09765 238 ASN A N 1
ATOM 1602 C CA . ASN A 1 217 ? 2.94563 11.68528 -18.61869 1.000 15.76353 238 ASN A CA 1
ATOM 1603 C C . ASN A 1 217 ? 4.33947 12.20937 -18.32517 1.000 15.90393 238 ASN A C 1
ATOM 1604 O O . ASN A 1 217 ? 5.27027 11.94153 -19.10435 1.000 17.62840 238 ASN A O 1
ATOM 1609 N N . GLY A 1 218 ? 4.51361 12.93047 -17.22101 1.000 15.03776 240 GLY A N 1
ATOM 1610 C CA . GLY A 1 218 ? 5.81200 13.44318 -16.83268 1.000 16.17851 240 GLY A CA 1
ATOM 1611 C C . GLY A 1 218 ? 6.35591 14.55630 -17.69766 1.000 16.43461 240 GLY A C 1
ATOM 1612 O O . GLY A 1 218 ? 7.49970 14.98985 -17.47550 1.000 17.39988 240 GLY A O 1
ATOM 1613 N N . GLN A 1 219 ? 5.57965 15.04819 -18.66259 1.000 14.80663 241 GLN A N 1
ATOM 1614 C CA . GLN A 1 219 ? 6.09647 16.00266 -19.62968 1.000 14.32805 241 GLN A CA 1
ATOM 1615 C C . GLN A 1 219 ? 5.18290 17.21094 -19.78299 1.000 13.82322 241 GLN A C 1
ATOM 1616 O O . GLN A 1 219 ? 5.61678 18.34432 -19.55517 1.000 16.27699 241 GLN A O 1
ATOM 1622 N N . ASP A 1 220 ? 3.90955 16.98371 -20.15847 1.000 13.14998 242 ASP A N 1
ATOM 1623 C CA . ASP A 1 220 ? 3.03143 18.11741 -20.43567 1.000 12.69512 242 ASP A CA 1
ATOM 1624 C C . ASP A 1 220 ? 1.56994 17.88055 -20.05794 1.000 14.25603 242 ASP A C 1
ATOM 1625 O O . ASP A 1 220 ? 0.73444 18.74530 -20.36873 1.000 12.97956 242 ASP A O 1
ATOM 1630 N N . THR A 1 221 ? 1.23148 16.77172 -19.39993 1.000 12.37802 243 THR A N 1
ATOM 1631 C CA . THR A 1 221 ? -0.15935 16.37698 -19.19572 1.000 12.27631 243 THR A CA 1
ATOM 1632 C C . THR A 1 221 ? -0.30399 15.80078 -17.79885 1.000 11.09843 243 THR A C 1
ATOM 1633 O O . THR A 1 221 ? 0.46443 14.91212 -17.41595 1.000 12.15049 243 THR A O 1
ATOM 1637 N N . SER A 1 222 ? -1.27524 16.31323 -17.03235 1.000 11.24705 244 SER A N 1
ATOM 1638 C CA . SER A 1 222 ? -1.61097 15.75191 -15.72498 1.000 10.87240 244 SER A CA 1
ATOM 1639 C C . SER A 1 222 ? -3.11402 15.76463 -15.53508 1.000 11.35381 244 SER A C 1
ATOM 1640 O O . SER A 1 222 ? -3.78130 16.73916 -15.89570 1.000 11.63431 244 SER A O 1
ATOM 1643 N N . ASN A 1 223 ? -3.62419 14.69874 -14.91391 1.000 10.64374 245 ASN A N 1
ATOM 1644 C CA . ASN A 1 223 ? -5.05316 14.50245 -14.70377 1.000 10.75654 245 ASN A CA 1
ATOM 1645 C C . ASN A 1 223 ? -5.28738 14.08635 -13.26188 1.000 11.24981 245 ASN A C 1
ATOM 1646 O O . ASN A 1 223 ? -4.41475 13.48113 -12.62667 1.000 11.03886 245 ASN A O 1
ATOM 1651 N N . ASP A 1 224 ? -6.48623 14.36573 -12.75336 1.000 10.90412 246 ASP A N 1
ATOM 1652 C CA . ASP A 1 224 ? -6.88147 13.88731 -11.42886 1.000 10.53571 246 ASP A CA 1
ATOM 1653 C C . ASP A 1 224 ? -8.39676 13.80326 -11.40683 1.000 9.75443 246 ASP A C 1
ATOM 1654 O O . ASP A 1 224 ? -9.06792 14.76958 -11.77971 1.000 11.44549 246 ASP A O 1
ATOM 1659 N N . ILE A 1 225 ? -8.92047 12.65865 -11.00273 1.000 9.68478 247 ILE A N 1
ATOM 1660 C CA . ILE A 1 225 ? -10.36082 12.44007 -10.92023 1.000 10.30760 247 ILE A CA 1
ATOM 1661 C C . ILE A 1 225 ? -10.68007 12.01974 -9.49523 1.000 11.13372 247 ILE A C 1
ATOM 1662 O O . ILE A 1 225 ? -9.96238 11.19144 -8.91390 1.000 11.68128 247 ILE A O 1
ATOM 1667 N N . ALA A 1 226 ? -11.74178 12.59300 -8.92395 1.000 10.91543 248 ALA A N 1
ATOM 1668 C CA . ALA A 1 226 ? -11.96718 12.45416 -7.49156 1.000 11.12658 248 ALA A CA 1
ATOM 1669 C C . ALA A 1 226 ? -13.44663 12.38031 -7.15299 1.000 12.51749 248 ALA A C 1
ATOM 1670 O O . ALA A 1 226 ? -14.29437 13.02482 -7.78618 1.000 12.48226 248 ALA A O 1
ATOM 1672 N N . ALA A 1 227 ? -13.73718 11.64393 -6.09508 1.000 10.83618 249 ALA A N 1
ATOM 1673 C CA . ALA A 1 227 ? -15.01344 11.73482 -5.40202 1.000 11.04945 249 ALA A CA 1
ATOM 1674 C C . ALA A 1 227 ? -14.77465 12.44065 -4.07669 1.000 11.55997 249 ALA A C 1
ATOM 1675 O O . ALA A 1 227 ? -13.75217 12.21329 -3.41193 1.000 12.04916 249 ALA A O 1
ATOM 1677 N N . LEU A 1 228 ? -15.70937 13.31180 -3.70203 1.000 11.39728 250 LEU A N 1
ATOM 1678 C CA . LEU A 1 228 ? -15.59784 14.15684 -2.51653 1.000 12.65846 250 LEU A CA 1
ATOM 1679 C C . LEU A 1 228 ? -16.80915 13.88028 -1.64172 1.000 12.78413 250 LEU A C 1
ATOM 1680 O O . LEU A 1 228 ? -17.93724 14.21428 -2.02298 1.000 12.76440 250 LEU A O 1
ATOM 1685 N N . TRP A 1 229 ? -16.58922 13.25391 -0.48026 1.000 12.65675 251 TRP A N 1
ATOM 1686 C CA . TRP A 1 229 ? -17.67417 12.93699 0.44394 1.000 12.74217 251 TRP A CA 1
ATOM 1687 C C . TRP A 1 229 ? -17.58450 13.85672 1.65017 1.000 15.26082 251 TRP A C 1
ATOM 1688 O O . TRP A 1 229 ? -16.51257 13.97249 2.25799 1.000 15.21383 251 TRP A O 1
ATOM 1699 N N . PRO A 1 230 ? -18.67364 14.51848 2.04225 1.000 16.23229 252 PRO A N 1
ATOM 1700 C CA . PRO A 1 230 ? -18.59212 15.45017 3.17688 1.000 17.07992 252 PRO A CA 1
ATOM 1701 C C . PRO A 1 230 ? -18.43180 14.68525 4.48189 1.000 16.67595 252 PRO A C 1
ATOM 1702 O O . PRO A 1 230 ? -19.16299 13.73519 4.75486 1.000 18.27186 252 PRO A O 1
ATOM 1706 N N . LEU A 1 231 ? -17.45333 15.09909 5.28219 1.000 16.89525 253 LEU A N 1
ATOM 1707 C CA . LEU A 1 231 ? -17.27230 14.45191 6.57833 1.000 19.26739 253 LEU A CA 1
ATOM 1708 C C . LEU A 1 231 ? -18.43171 14.74019 7.52021 1.000 22.75853 253 LEU A C 1
ATOM 1709 O O . LEU A 1 231 ? -18.67447 13.95677 8.44624 1.000 25.02144 253 LEU A O 1
ATOM 1714 N N . ALA A 1 232 ? -19.15419 15.83462 7.29764 1.000 21.65909 254 ALA A N 1
ATOM 1715 C CA . ALA A 1 232 ? -20.33428 16.15726 8.09289 1.000 25.50947 254 ALA A CA 1
ATOM 1716 C C . ALA A 1 232 ? -21.55504 15.35737 7.67107 1.000 30.33496 254 ALA A C 1
ATOM 1717 O O . ALA A 1 232 ? -22.65010 15.58769 8.19696 1.000 30.88288 254 ALA A O 1
ATOM 1719 N N . GLY A 1 233 ? -21.39034 14.42007 6.74737 1.000 28.02055 255 GLY A N 1
ATOM 1720 C CA . GLY A 1 233 ? -22.50774 13.73658 6.14435 1.000 25.93228 255 GLY A CA 1
ATOM 1721 C C . GLY A 1 233 ? -23.14872 14.57072 5.05012 1.000 24.31791 255 GLY A C 1
ATOM 1722 O O . GLY A 1 233 ? -23.01382 15.79214 4.98812 1.000 29.80929 255 GLY A O 1
ATOM 1723 N N . GLY A 1 234 ? -23.84927 13.89224 4.16558 1.000 26.74675 256 GLY A N 1
ATOM 1724 C CA . GLY A 1 234 ? -24.50989 14.56917 3.06982 1.000 23.67400 256 GLY A CA 1
ATOM 1725 C C . GLY A 1 234 ? -24.03163 14.06061 1.72948 1.000 22.17330 256 GLY A C 1
ATOM 1726 O O . GLY A 1 234 ? -23.25955 13.10063 1.62752 1.000 24.33290 256 GLY A O 1
ATOM 1727 N N . ALA A 1 235 ? -24.48287 14.73868 0.68851 1.000 21.43535 257 ALA A N 1
ATOM 1728 C CA . ALA A 1 235 ? -24.35623 14.21771 -0.66348 1.000 18.34804 257 ALA A CA 1
ATOM 1729 C C . ALA A 1 235 ? -22.97587 14.52556 -1.24928 1.000 14.68556 257 ALA A C 1
ATOM 1730 O O . ALA A 1 235 ? -22.46687 15.64016 -1.11555 1.000 19.41885 257 ALA A O 1
ATOM 1732 N N . PRO A 1 236 ? -22.37028 13.55797 -1.91590 1.000 14.46903 258 PRO A N 1
ATOM 1733 C CA . PRO A 1 236 ? -21.02115 13.75936 -2.45781 1.000 12.98046 258 PRO A CA 1
ATOM 1734 C C . PRO A 1 236 ? -21.01064 14.52356 -3.77391 1.000 13.32132 258 PRO A C 1
ATOM 1735 O O . PRO A 1 236 ? -22.02144 14.64481 -4.47117 1.000 14.23749 258 PRO A O 1
ATOM 1739 N N . TRP A 1 237 ? -19.81699 15.00733 -4.11859 1.000 12.63313 259 TRP A N 1
ATOM 1740 C CA . TRP A 1 237 ? -19.53511 15.62035 -5.41002 1.000 11.83352 259 TRP A CA 1
ATOM 1741 C C . TRP A 1 237 ? -18.52453 14.76426 -6.16558 1.000 11.70953 259 TRP A C 1
ATOM 1742 O O . TRP A 1 237 ? -17.70528 14.05454 -5.56546 1.000 13.30521 259 TRP A O 1
ATOM 1753 N N . LEU A 1 238 ? -18.57384 14.84210 -7.49120 1.000 11.71965 260 LEU A N 1
ATOM 1754 C CA . LEU A 1 238 ? -17.57325 14.24587 -8.36908 1.000 10.94544 260 LEU A CA 1
ATOM 1755 C C . LEU A 1 238 ? -16.80624 15.37088 -9.05047 1.000 12.35574 260 LEU A C 1
ATOM 1756 O O . LEU A 1 238 ? -17.39512 16.38976 -9.43776 1.000 12.13771 260 LEU A O 1
ATOM 1761 N N . LEU A 1 239 ? -15.49086 15.19494 -9.20639 1.000 11.28302 261 LEU A N 1
ATOM 1762 C CA . LEU A 1 239 ? -14.64646 16.23714 -9.77922 1.000 11.70673 261 LEU A CA 1
ATOM 1763 C C . LEU A 1 239 ? -13.62921 15.58453 -10.69818 1.000 12.02709 261 LEU A C 1
ATOM 1764 O O . LEU A 1 239 ? -12.75931 14.83362 -10.23572 1.000 12.15704 261 LEU A O 1
ATOM 1769 N N . SER A 1 240 ? -13.73603 15.83767 -11.99155 1.000 10.79623 262 SER A N 1
ATOM 1770 C CA . SER A 1 240 ? -12.75980 15.33230 -12.94985 1.000 12.01171 262 SER A CA 1
ATOM 1771 C C . SER A 1 240 ? -11.94823 16.50084 -13.48910 1.000 12.43594 262 SER A C 1
ATOM 1772 O O . SER A 1 240 ? -12.48765 17.58935 -13.73071 1.000 14.57924 262 SER A O 1
ATOM 1775 N N . CYS A 1 241 ? -10.64942 16.28269 -13.68469 1.000 11.79619 263 CYS A N 1
ATOM 1776 C CA . CYS A 1 241 ? -9.74943 17.34052 -14.13374 1.000 12.31843 263 CYS A CA 1
ATOM 1777 C C . CYS A 1 241 ? -8.70626 16.73256 -15.05713 1.000 11.30052 263 CYS A C 1
ATOM 1778 O O . CYS A 1 241 ? -7.97850 15.81223 -14.66795 1.000 12.59836 263 CYS A O 1
ATOM 1781 N N . TYR A 1 242 ? -8.63559 17.25574 -16.27580 1.000 11.28208 264 TYR A N 1
ATOM 1782 C CA . TYR A 1 242 ? -7.71184 16.80096 -17.31039 1.000 10.74384 264 TYR A CA 1
ATOM 1783 C C . TYR A 1 242 ? -6.97447 18.01948 -17.84277 1.000 11.87890 264 TYR A C 1
ATOM 1784 O O . TYR A 1 242 ? -7.60795 18.99639 -18.24800 1.000 12.88196 264 TYR A O 1
ATOM 1793 N N . LEU A 1 243 ? -5.63815 17.99902 -17.80317 1.000 11.15432 265 LEU A N 1
ATOM 1794 C CA . LEU A 1 243 ? -4.83205 19.11588 -18.30749 1.000 11.99059 265 LEU A CA 1
ATOM 1795 C C . LEU A 1 243 ? -3.85512 18.54077 -19.32236 1.000 12.01525 265 LEU A C 1
ATOM 1796 O O . LEU A 1 243 ? -2.96030 17.77303 -18.95646 1.000 12.36554 265 LEU A O 1
ATOM 1801 N N . GLN A 1 244 ? -4.02785 18.88273 -20.60014 1.000 12.18478 266 GLN A N 1
ATOM 1802 C CA . GLN A 1 244 ? -3.26768 18.25774 -21.67737 1.000 13.47765 266 GLN A CA 1
ATOM 1803 C C . GLN A 1 244 ? -2.51121 19.30825 -22.47895 1.000 12.99799 266 GLN A C 1
ATOM 1804 O O . GLN A 1 244 ? -3.05570 20.36119 -22.81994 1.000 13.03427 266 GLN A O 1
ATOM 1810 N N . GLY A 1 245 ? -1.25331 19.01330 -22.79273 1.000 11.41357 267 GLY A N 1
ATOM 1811 C CA . GLY A 1 245 ? -0.47224 19.89345 -23.64842 1.000 14.43656 267 GLY A CA 1
ATOM 1812 C C . GLY A 1 245 ? -0.10701 21.19607 -22.99855 1.000 13.39238 267 GLY A C 1
ATOM 1813 O O . GLY A 1 245 ? 0.03976 22.20948 -23.69017 1.000 14.73533 267 GLY A O 1
ATOM 1814 N N . SER A 1 246 ? 0.05771 21.19924 -21.68141 1.000 13.35066 268 SER A N 1
ATOM 1815 C CA . SER A 1 246 ? 0.43382 22.39143 -20.94008 1.000 13.24818 268 SER A CA 1
ATOM 1816 C C . SER A 1 246 ? 1.88684 22.75944 -21.19784 1.000 14.69044 268 SER A C 1
ATOM 1817 O O . SER A 1 246 ? 2.72204 21.89248 -21.43676 1.000 16.38075 268 SER A O 1
ATOM 1820 N N . ALA A 1 247 ? 2.17908 24.06231 -21.12746 1.000 13.57239 269 ALA A N 1
ATOM 1821 C CA . ALA A 1 247 ? 3.56412 24.53203 -21.11617 1.000 13.51480 269 ALA A CA 1
ATOM 1822 C C . ALA A 1 247 ? 4.24214 24.33196 -19.76593 1.000 15.84616 269 ALA A C 1
ATOM 1823 O O . ALA A 1 247 ? 5.47120 24.50800 -19.66479 1.000 13.80372 269 ALA A O 1
ATOM 1825 N N . LEU A 1 248 ? 3.48328 23.98835 -18.72610 1.000 14.02123 270 LEU A N 1
ATOM 1826 C CA . LEU A 1 248 ? 4.01198 23.84084 -17.37928 1.000 12.69482 270 LEU A CA 1
ATOM 1827 C C . LEU A 1 248 ? 4.48178 22.41583 -17.13736 1.000 13.31246 270 LEU A C 1
ATOM 1828 O O . LEU A 1 248 ? 3.88634 21.44737 -17.62447 1.000 13.75601 270 LEU A O 1
ATOM 1833 N N 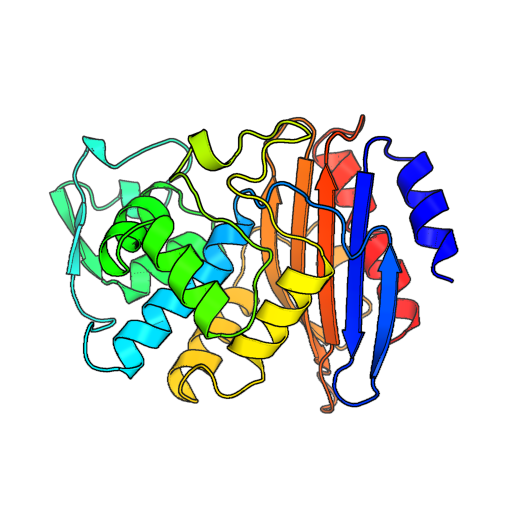. ASP A 1 249 ? 5.55814 22.30324 -16.35394 1.000 13.04236 271 ASP A N 1
ATOM 1834 C CA . ASP A 1 249 ? 6.08861 21.01075 -15.93845 1.000 12.77680 271 ASP A CA 1
ATOM 1835 C C . ASP A 1 249 ? 5.20461 20.38779 -14.85644 1.000 13.65492 271 ASP A C 1
ATOM 1836 O O . ASP A 1 249 ? 4.12995 20.89510 -14.50692 1.000 13.70501 271 ASP A O 1
ATOM 1841 N N . ASP A 1 250 ? 5.66092 19.26513 -14.31021 1.000 14.20118 272 ASP A N 1
ATOM 1842 C CA . ASP A 1 250 ? 4.82768 18.52708 -13.36736 1.000 13.99522 272 ASP A CA 1
ATOM 1843 C C . ASP A 1 250 ? 4.47097 19.35040 -12.14806 1.000 15.07934 272 ASP A C 1
ATOM 1844 O O . ASP A 1 250 ? 3.31383 19.34085 -11.70108 1.000 14.74173 272 ASP A O 1
ATOM 1849 N N . ASP A 1 251 ? 5.42807 20.09283 -11.60204 1.000 13.74318 273 ASP A N 1
ATOM 1850 C CA . ASP A 1 251 ? 5.12436 20.91676 -10.44396 1.000 15.63702 273 ASP A CA 1
ATOM 1851 C C . ASP A 1 251 ? 4.13817 22.02222 -10.79959 1.000 15.34943 273 ASP A C 1
ATOM 1852 O O . ASP A 1 251 ? 3.21617 22.31985 -10.02412 1.000 15.39296 273 ASP A O 1
ATOM 1857 N N . GLY A 1 252 ? 4.30421 22.63920 -11.97187 1.000 14.34846 274 GLY A N 1
ATOM 1858 C CA . GLY A 1 252 ? 3.37745 23.68611 -12.36773 1.000 14.39477 274 GLY A CA 1
ATOM 1859 C C . GLY A 1 252 ? 1.98614 23.14619 -12.63769 1.000 13.43819 274 GLY A C 1
ATOM 1860 O O . GLY A 1 252 ? 0.98454 23.76601 -12.26227 1.000 13.65951 274 GLY A O 1
ATOM 1861 N N . ARG A 1 253 ? 1.90188 21.99223 -13.29452 1.000 12.49008 275 ARG A N 1
ATOM 1862 C CA . ARG A 1 253 ? 0.58865 21.39464 -13.52618 1.000 12.45638 275 ARG A CA 1
ATOM 1863 C C . ARG A 1 253 ? -0.07150 20.98155 -12.21864 1.000 12.76032 275 ARG A C 1
ATOM 1864 O O . ARG A 1 253 ? -1.29583 21.11339 -12.07184 1.000 13.13725 275 ARG A O 1
ATOM 1872 N N . ASP A 1 254 ? 0.70412 20.48104 -11.25102 1.000 12.55493 276 ASP A N 1
ATOM 1873 C CA . ASP A 1 254 ? 0.11577 20.18737 -9.94384 1.000 12.32964 276 ASP A CA 1
ATOM 1874 C C . ASP A 1 254 ? -0.50025 21.44122 -9.35170 1.000 13.79183 276 ASP A C 1
ATOM 1875 O O . ASP A 1 254 ? -1.57356 21.38559 -8.73375 1.000 13.59840 276 ASP A O 1
ATOM 1880 N N . GLY A 1 255 ? 0.15568 22.58844 -9.54493 1.000 14.03112 277 GLY A N 1
ATOM 1881 C CA . GLY A 1 255 ? -0.40764 23.83862 -9.06976 1.000 13.01534 277 GLY A CA 1
ATOM 1882 C C . GLY A 1 255 ? -1.72534 24.19794 -9.73520 1.000 12.63704 277 GLY A C 1
ATOM 1883 O O . GLY A 1 255 ? -2.62846 24.73309 -9.08346 1.000 14.02417 277 GLY A O 1
ATOM 1884 N N . ILE A 1 256 ? -1.85187 23.92589 -11.03710 1.000 13.17081 278 ILE A N 1
ATOM 1885 C CA . ILE A 1 256 ? -3.13053 24.12626 -11.71876 1.000 13.39379 278 ILE A CA 1
ATOM 1886 C C . ILE A 1 256 ? -4.19400 23.23248 -11.10392 1.000 13.16312 278 ILE A C 1
ATOM 1887 O O . ILE A 1 256 ? -5.32416 23.66626 -10.85019 1.000 14.03288 278 ILE A O 1
ATOM 1892 N N . LEU A 1 257 ? -3.86033 21.95963 -10.89179 1.000 12.93470 279 LEU A N 1
ATOM 1893 C CA . LEU A 1 257 ? -4.81987 21.03690 -10.29608 1.000 13.41816 279 LEU A CA 1
ATOM 1894 C C . LEU A 1 257 ? -5.20977 21.48238 -8.89243 1.000 12.28742 279 LEU A C 1
ATOM 1895 O O . LEU A 1 257 ? -6.39032 21.41472 -8.52231 1.000 13.77776 279 LEU A O 1
ATOM 1900 N N A ARG A 1 258 ? -4.24823 21.95255 -8.09902 0.527 12.83956 280 ARG A N 1
ATOM 1901 N N B ARG A 1 258 ? -4.25227 21.98033 -8.10914 0.473 12.85075 280 ARG A N 1
ATOM 1902 C CA A ARG A 1 258 ? -4.58149 22.54537 -6.80968 0.527 13.19497 280 ARG A CA 1
ATOM 1903 C CA B ARG A 1 258 ? -4.57888 22.53495 -6.79968 0.473 13.20782 280 ARG A CA 1
ATOM 1904 C C A ARG A 1 258 ? -5.58195 23.67750 -6.97654 0.527 13.85476 280 ARG A C 1
ATOM 1905 C C B ARG A 1 258 ? -5.52835 23.72468 -6.91932 0.473 13.92129 280 ARG A C 1
ATOM 1906 O O A ARG A 1 258 ? -6.57787 23.76110 -6.24712 0.527 13.99244 280 ARG A O 1
ATOM 1907 O O B ARG A 1 258 ? -6.44807 23.88551 -6.10436 0.473 13.95427 280 ARG A O 1
ATOM 1922 N N . GLN A 1 259 ? -5.32184 24.57661 -7.92589 1.000 13.49442 281 GLN A N 1
ATOM 1923 C CA . GLN A 1 259 ? -6.21896 25.71235 -8.11719 1.000 13.73816 281 GLN A CA 1
ATOM 1924 C C . GLN A 1 259 ? -7.60940 25.27426 -8.56390 1.000 14.53833 281 GLN A C 1
ATOM 1925 O O . GLN A 1 259 ? -8.60758 25.90188 -8.18038 1.000 15.24095 281 GLN A O 1
ATOM 1931 N N . VAL A 1 260 ? -7.70110 24.21626 -9.37435 1.000 13.28308 282 VAL A N 1
ATOM 1932 C CA . VAL A 1 260 ? -9.00749 23.64591 -9.68755 1.000 12.79284 282 VAL A CA 1
ATOM 1933 C C . VAL A 1 260 ? -9.69975 23.20578 -8.40666 1.000 13.69539 282 VAL A C 1
ATOM 1934 O O . VAL A 1 260 ? -10.90458 23.44592 -8.22056 1.000 13.19927 282 VAL A O 1
ATOM 1938 N N . GLY A 1 261 ? -8.95686 22.56811 -7.49966 1.000 13.01792 283 GLY A N 1
ATOM 1939 C CA . GLY A 1 261 ? -9.52164 22.20508 -6.20374 1.000 15.24541 283 GLY A CA 1
ATOM 1940 C C . GLY A 1 261 ? -10.01899 23.40543 -5.41302 1.000 14.63211 283 GLY A C 1
ATOM 1941 O O . GLY A 1 261 ? -11.07897 23.35071 -4.77248 1.000 15.30266 283 GLY A O 1
ATOM 1942 N N . GLU A 1 262 ? -9.27161 24.51362 -5.45373 1.000 14.75532 284 GLU A N 1
ATOM 1943 C CA . GLU A 1 262 ? -9.69372 25.73326 -4.76729 1.000 16.03388 284 GLU A CA 1
ATOM 1944 C C . GLU A 1 262 ? -10.96400 26.29907 -5.38468 1.000 15.53489 284 GLU A C 1
ATOM 1945 O O . GLU A 1 262 ? -11.88395 26.71333 -4.66616 1.000 17.09186 284 GLU A O 1
ATOM 1951 N N . LEU A 1 263 ? -11.01882 26.36360 -6.71382 1.000 15.72352 285 LEU A N 1
ATOM 1952 C CA . LEU A 1 263 ? -12.22966 26.83982 -7.37973 1.000 15.76592 285 LEU A CA 1
ATOM 1953 C C . LEU A 1 263 ? -13.42200 25.94592 -7.07260 1.000 16.50455 285 LEU A C 1
ATOM 1954 O O . LEU A 1 263 ? -14.52588 26.44585 -6.80476 1.000 17.49074 285 LEU A O 1
ATOM 1959 N N . ALA A 1 264 ? -13.22638 24.62457 -7.11203 1.000 15.25599 286 ALA A N 1
ATOM 1960 C CA . ALA A 1 264 ? -14.30829 23.70415 -6.77145 1.000 14.89927 286 ALA A CA 1
ATOM 1961 C C . ALA A 1 264 ? -14.76172 23.91876 -5.33699 1.000 16.45550 286 ALA A C 1
ATOM 1962 O O . ALA A 1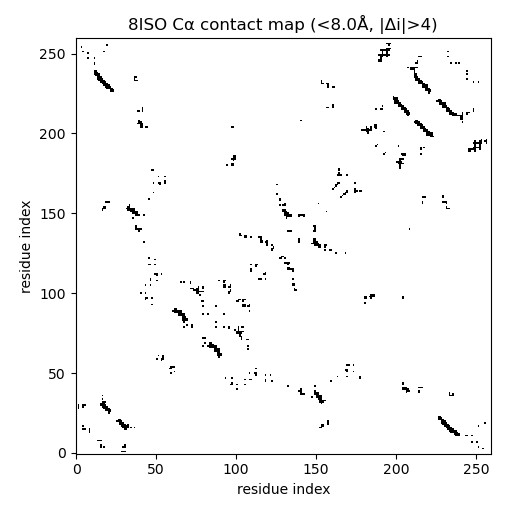 264 ? -15.96764 23.90262 -5.04595 1.000 17.26360 286 ALA A O 1
ATOM 1964 N N . GLY A 1 265 ? -13.81408 24.15169 -4.42676 1.000 17.64536 287 GLY A N 1
ATOM 1965 C CA . GLY A 1 265 ? -14.15758 24.31138 -3.02887 1.000 18.54296 287 GLY A CA 1
ATOM 1966 C C . GLY A 1 265 ? -15.11911 25.45268 -2.78077 1.000 20.21002 287 GLY A C 1
ATOM 1967 O O . GLY A 1 265 ? -15.90409 25.40863 -1.82828 1.000 23.15060 287 GLY A O 1
ATOM 1968 N N . ALA A 1 266 ? -15.09789 26.47331 -3.63866 1.000 19.88174 288 ALA A N 1
ATOM 1969 C CA . ALA A 1 266 ? -16.03793 27.57976 -3.48923 1.000 22.19655 288 ALA A CA 1
ATOM 1970 C C . ALA A 1 266 ? -17.49691 27.14572 -3.62677 1.000 26.96976 288 ALA A C 1
ATOM 1971 O O . ALA A 1 266 ? -18.39086 27.89289 -3.21832 1.000 28.82714 288 ALA A O 1
ATOM 1973 N N . ARG A 1 267 ? -17.76413 25.96503 -4.18679 1.000 21.93969 289 ARG A N 1
ATOM 1974 C CA . ARG A 1 267 ? -19.12750 25.44997 -4.32982 1.000 24.29421 289 ARG A CA 1
ATOM 1975 C C . ARG A 1 267 ? -19.55352 24.52384 -3.19954 1.000 28.09639 289 ARG A C 1
ATOM 1976 O O . ARG A 1 267 ? -20.74273 24.19078 -3.10481 1.000 24.81922 289 ARG A O 1
ATOM 1984 N N . LEU A 1 268 ? -18.62996 24.08584 -2.35833 1.000 26.18251 290 LEU A N 1
ATOM 1985 C CA . LEU A 1 268 ? -18.92009 23.00130 -1.43156 1.000 26.12521 290 LEU A CA 1
ATOM 1986 C C . LEU A 1 268 ? -19.55134 23.47586 -0.11883 1.000 33.54721 290 LEU A C 1
ATOM 1987 O O . LEU A 1 268 ? -19.39737 24.63509 0.27895 1.000 40.41110 290 LEU A O 1
#

Radius of gyration: 17.19 Å; Cα contacts (8 Å, |Δi|>4): 568; chains: 1; bounding box: 39×48×42 Å

Foldseek 3Di:
DLVVLVVLCVVWPFDKWKWKAFVVVGDIHIGQQADKFACFLVLLLLLLLLLQLCVQVVNDPQQDKFAQAPVLADPQQVPSVVRHPHIDGLVVLSLSCFQRNRQSSSVRSQVVQPHQVSSQVVLVVLPQPQQGADDGPPVSRDDDPPDRHNIHGNNSVLVVCCCQQPNPSGDPVSNVSSQVSQLNHNPQVLFLVLQADPQWRKGKGKHDPQARKIWMWIWTAGNVHDTIMTMTMIGGRTPDGPNVVRVSRSVVSNVSNVVD

Solvent-accessible surface area: 10422 Å² total; per-residue (Å²): 91,53,68,60,8,29,79,10,19,161,85,1,30,37,51,0,0,0,2,1,59,26,40,78,78,45,28,107,50,5,34,82,37,120,62,79,0,3,0,1,14,0,9,0,0,0,2,0,0,3,0,0,62,52,29,60,63,68,146,29,54,25,87,90,120,22,50,0,124,122,75,44,38,53,102,96,3,37,87,0,96,184,49,55,56,103,51,9,13,0,75,76,0,0,88,4,0,2,14,41,15,0,23,0,0,3,28,21,0,10,90,48,6,99,12,26,79,15,0,18,53,23,0,80,80,50,32,4,163,73,2,42,6,40,39,70,8,84,94,3,42,104,58,47,119,86,38,59,106,1,0,0,3,0,23,13,0,1,15,0,0,57,60,0,8,55,28,133,31,4,41,97,81,8,69,103,52,0,6,56,4,2,53,53,8,112,39,0,107,46,30,0,61,54,11,15,55,174,36,50,120,15,0,0,0,4,4,42,64,51,137,45,5,0,0,0,0,0,0,0,52,24,101,105,49,62,36,26,18,0,0,0,0,0,0,31,28,8,95,52,92,43,112,25,0,16,12,5,0,83,78,0,0,101,54,1,13,90,101,59

InterPro domains:
  IPR000871 Beta-lactamase, class-A [PR00118] (40-64)
  IPR000871 Beta-lactamase, class-A [PR00118] (71-88)
  IPR000871 Beta-lactamase, class-A [PR00118] (113-138)
  IPR000871 Beta-lactamase, class-A [PR00118] (149-173)
  IPR000871 Beta-lactamase, class-A [PR00118] (175-200)
  IPR000871 Beta-lactamase, class-A [PR00118] (211-226)
  IPR000871 Beta-lactamase, class-A [PR00118] (228-243)
  IPR000871 Beta-lactamase, class-A [PTHR35333] (9-289)
  IPR006311 Twin-arginine translocation pathway, signal sequence [PS51318] (1-30)
  IPR012338 Beta-lactamase/transpeptidase-like [G3DSA:3.40.710.10] (21-294)
  IPR012338 Beta-lactamase/transpeptidase-like [SSF56601] (40-290)
  IPR023650 Beta-lactamase, class-A active site [PS00146] (73-88)
  IPR045155 Beta-lactamase class A, catalytic domain [PF13354] (41-292)

Sequence (260 aa):
SDADFATLEKTSSGGRLGVCLWHPASGARYGHRMDERFPMCSTVKFPLAAAILHRVDAGKLSLDQRVAVRQGDIISHSPFTERHVGKDMTVRDLCRATLIISDNAAANLLLPLIDGPAGLTAFLQAQGDRRITVSARNEPELNHFAPGDPRDTTSPAAMAGNLQRFLLGDDVLSPASRQQLADWLIDNQTGDARLRAGLPQGWRVGDKTGSNGQDTSNDIAALWPLAGGAPWLLSCYLQGSALDDDGRDGILRRQVGELAGARL

Nearest PDB structures (foldseek):
  8iso-assembly1_A  TM=1.004E+00  e=2.727E-56  Stenotrophomonas sp. KCTC 12332
  8isp-assembly1_A  TM=1.002E+00  e=1.231E-52  Stenotrophomonas sp. KCTC 12332
  6qw7-assembly2_B  TM=9.829E-01  e=5.317E-39  Stenotrophomonas maltophilia
  6wgp-assembly1_A  TM=9.852E-01  e=6.449E-38  Xanthomonas campestris pv. campestris
  5fqq-assembly1_A  TM=9.766E-01  e=1.762E-36  synthetic construct

B-factor: mean 17.15, std 6.54, range [9.6, 46.98]

Secondary structure (DSSP, 8-state):
-THHHHHHHHHH-SEEEEEEEETTTTEEEEESTTS-EE-GGGGHHHHHHHHHHHHHTTS--TT-EEE--GGG--SS-TTGGGGTTSEEEHHHHHHHHHHS--HHHHHHHGGGGTHHHHHHHHHHHHT--S-B----TTGGG---TT--TTEE-HHHHHHHHIIIIISSSS-HHHHHHHHHHHHT-SS-TTTHHHHSPSSEEEEEEEEE-SSS-EEEEEEEEETTSS--EEEEEEEES-SS-HHHHHHHHHHHHHHHHTT-

Organism: NCBI:txid1793721